Protein AF-A0A1B0C939-F1 (afdb_monomer_lite)

pLDDT: mean 83.07, std 13.26, range [51.25, 97.94]

Foldseek 3Di:
DDPVVVVVVLLVVLLVVLVVVLVVVLVVLVVVLVPDDLVVCVVVQPDDDPPPDRPPSVVVSVVCSVVVSVVVSVVSVCCCVVVCVSVVSSVVVVVVVPPPPPPDDDDDPPVDDPVVVCVVVVVVVVVVVVVVVVVVVVVVVVVCVVVVVVVVVVVVVVVVVVVVVVVVVVVVVVVVVVVVVVVVVVVVVVVVVVVVVVVVD

Sequence (201 aa):
MDQNGEMKMKELIYTNYAAEVKKELMQDLDDIFHEMSAELFLPLTDIPVQGGNLIDTEDLFKKFKDIARRRTLENYSKMWDSNGLPECLAALQCLREEASDKSREQWRPTGKTAREQIRPLIMKTMQKKCEYLDKQIEFQENLLSTQAPKLIEIQEATSQIQENRKFLMDMTKVHQDAFKEAEALCEIAEKANEMINTMRE

Organism: Lutzomyia longipalpis (NCBI:txid7200)

Structure (mmCIF, N/CA/C/O backbone):
data_AF-A0A1B0C939-F1
#
_entry.id   AF-A0A1B0C939-F1
#
loop_
_atom_site.group_PDB
_atom_site.id
_atom_site.type_symbol
_atom_site.label_atom_id
_atom_site.label_alt_id
_atom_site.label_comp_id
_atom_site.label_asym_id
_atom_site.label_entity_id
_atom_site.label_seq_id
_atom_site.pdbx_PDB_ins_code
_atom_site.Cartn_x
_atom_site.Cartn_y
_atom_site.Cartn_z
_atom_site.occupancy
_atom_site.B_iso_or_equiv
_atom_site.auth_seq_id
_atom_site.auth_comp_id
_atom_site.auth_asym_id
_atom_site.auth_atom_id
_atom_site.pdbx_PDB_model_num
ATOM 1 N N . MET A 1 1 ? 2.338 -23.665 5.047 1.00 51.25 1 MET A N 1
ATOM 2 C CA . MET A 1 1 ? 0.985 -23.263 5.473 1.00 51.25 1 MET A CA 1
ATOM 3 C C . MET A 1 1 ? 0.577 -22.109 4.588 1.00 51.25 1 MET A C 1
ATOM 5 O O . MET A 1 1 ? 1.413 -21.266 4.297 1.00 51.25 1 MET A O 1
ATOM 9 N N . ASP A 1 2 ? -0.632 -22.165 4.046 1.00 54.16 2 ASP A N 1
ATOM 10 C CA . ASP A 1 2 ? -1.114 -21.196 3.064 1.00 54.16 2 ASP A CA 1
ATOM 11 C C . ASP A 1 2 ? -1.285 -19.826 3.742 1.00 54.16 2 ASP A C 1
ATOM 13 O O . ASP A 1 2 ? -1.873 -19.762 4.824 1.00 54.16 2 ASP A O 1
ATOM 17 N N . GLN A 1 3 ? -0.786 -18.737 3.145 1.00 54.38 3 GLN A N 1
ATOM 18 C CA . GLN A 1 3 ? -0.859 -17.384 3.736 1.00 54.38 3 GLN A CA 1
ATOM 19 C C . GLN A 1 3 ? -2.312 -16.962 4.038 1.00 54.38 3 GLN A C 1
ATOM 21 O O . GLN A 1 3 ? -2.577 -16.229 4.988 1.00 54.38 3 GLN A O 1
ATOM 26 N N . ASN A 1 4 ? -3.271 -17.514 3.287 1.00 55.88 4 ASN A N 1
ATOM 27 C CA . ASN A 1 4 ? -4.707 -17.357 3.526 1.00 55.88 4 ASN A CA 1
ATOM 28 C C . ASN A 1 4 ? -5.222 -18.079 4.785 1.00 55.88 4 ASN A C 1
ATOM 30 O O . ASN A 1 4 ? -6.211 -17.647 5.375 1.00 55.88 4 ASN A O 1
ATOM 34 N N . GLY A 1 5 ? -4.592 -19.182 5.195 1.00 57.16 5 GLY A N 1
ATOM 35 C CA . GLY A 1 5 ? -4.962 -19.921 6.405 1.00 57.16 5 GLY A CA 1
ATOM 36 C C . GLY A 1 5 ? -4.515 -19.209 7.681 1.00 57.16 5 GLY A C 1
ATOM 37 O O . GLY A 1 5 ? -5.271 -19.143 8.648 1.00 57.16 5 GLY A O 1
ATOM 38 N N . GLU A 1 6 ? -3.321 -18.614 7.661 1.00 60.34 6 GLU A N 1
ATOM 39 C CA . GLU A 1 6 ? -2.801 -17.821 8.784 1.00 60.34 6 GLU A CA 1
ATOM 40 C C . GLU A 1 6 ? -3.588 -16.520 8.987 1.00 60.34 6 GLU A C 1
ATOM 42 O O . GLU A 1 6 ? -3.846 -16.130 10.125 1.00 60.34 6 GLU A O 1
ATOM 47 N N . MET A 1 7 ? -4.028 -15.878 7.899 1.00 59.25 7 MET A N 1
ATOM 48 C CA . MET A 1 7 ? -4.825 -14.649 7.958 1.00 59.25 7 MET A CA 1
ATOM 49 C C . MET A 1 7 ? -6.195 -14.884 8.614 1.00 59.25 7 MET A C 1
ATOM 51 O O . MET A 1 7 ? -6.562 -14.165 9.540 1.00 59.25 7 MET A O 1
ATOM 55 N N . LYS A 1 8 ? -6.898 -15.960 8.233 1.00 61.94 8 LYS A N 1
ATOM 56 C CA . LYS A 1 8 ? -8.198 -16.327 8.828 1.00 61.94 8 LYS A CA 1
ATOM 57 C C . LYS A 1 8 ? -8.103 -16.724 10.302 1.00 61.94 8 LYS A C 1
ATOM 59 O O . LYS A 1 8 ? -9.014 -16.448 11.077 1.00 61.94 8 LYS A O 1
ATOM 64 N N . MET A 1 9 ? -7.014 -17.384 10.703 1.00 61.41 9 MET A N 1
ATOM 65 C CA . MET A 1 9 ? -6.802 -17.770 12.102 1.00 61.41 9 MET A CA 1
ATOM 66 C C . MET A 1 9 ? -6.536 -16.543 12.985 1.00 61.41 9 MET A C 1
ATOM 68 O O . MET A 1 9 ? -7.061 -16.462 14.093 1.00 61.41 9 MET A O 1
ATOM 72 N N . LYS A 1 10 ? -5.776 -15.567 12.478 1.00 60.84 10 LYS A N 1
ATOM 73 C CA . LYS A 1 10 ? -5.527 -14.291 13.157 1.00 60.84 10 LYS A CA 1
ATOM 74 C C . LYS A 1 10 ? -6.802 -13.463 13.308 1.00 60.84 10 LYS A C 1
ATOM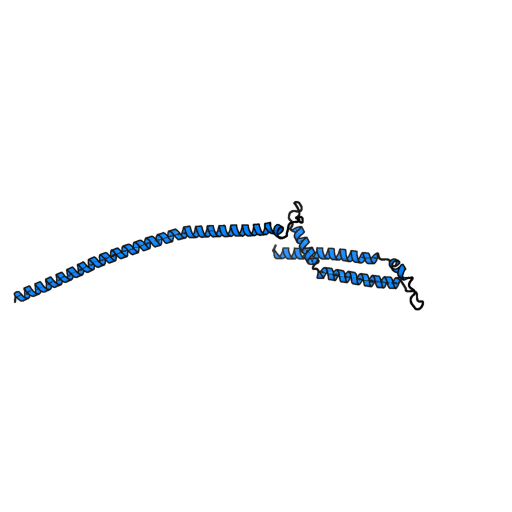 76 O O . LYS A 1 10 ? -7.100 -13.036 14.417 1.00 60.84 10 LYS A O 1
ATOM 81 N N . GLU A 1 11 ? -7.600 -13.323 12.248 1.00 61.78 11 GLU A N 1
ATOM 82 C CA . GLU A 1 11 ? -8.912 -12.658 12.324 1.00 61.78 11 GLU A CA 1
ATOM 83 C C . GLU A 1 11 ? -9.796 -13.260 13.426 1.00 61.78 11 GLU A C 1
ATOM 85 O O . GLU A 1 11 ? -10.333 -12.519 14.246 1.00 61.78 11 GLU A O 1
ATOM 90 N N . LEU A 1 12 ? -9.862 -14.594 13.518 1.00 65.25 12 LEU A N 1
ATOM 91 C CA . LEU A 1 12 ? -10.662 -15.287 14.531 1.00 65.25 12 LEU A CA 1
ATOM 92 C C . LEU A 1 12 ? -10.177 -15.016 15.969 1.00 65.25 12 LEU A C 1
ATOM 94 O O . LEU A 1 12 ? -10.983 -14.783 16.872 1.00 65.25 12 LEU A O 1
ATOM 98 N N . ILE A 1 13 ? -8.860 -15.016 16.194 1.00 67.62 13 ILE A N 1
ATOM 99 C CA . ILE A 1 13 ? -8.260 -14.749 17.513 1.00 67.62 13 ILE A CA 1
ATOM 100 C C . ILE A 1 13 ? -8.538 -13.306 17.954 1.00 67.62 13 ILE A C 1
ATOM 102 O O . ILE A 1 13 ? -8.876 -13.059 19.112 1.00 67.62 13 ILE A O 1
ATOM 106 N N . TYR A 1 14 ? -8.456 -12.349 17.034 1.00 66.75 14 TYR A N 1
ATOM 107 C CA . TYR A 1 14 ? -8.653 -10.938 17.357 1.00 66.75 14 TYR A CA 1
ATOM 108 C C . TYR A 1 14 ? -10.120 -10.564 17.557 1.00 66.75 14 TYR A C 1
ATOM 110 O O . TYR A 1 14 ? -10.426 -9.731 18.414 1.00 66.75 14 TYR A O 1
ATOM 118 N N . THR A 1 15 ? -11.038 -11.241 16.864 1.00 70.44 15 THR A N 1
ATOM 119 C CA . THR A 1 15 ? -12.470 -11.127 17.162 1.00 70.44 15 THR A CA 1
ATOM 120 C C . THR A 1 15 ? -12.827 -11.677 18.545 1.00 70.44 15 THR A C 1
ATOM 122 O O . THR A 1 15 ? -13.715 -11.132 19.198 1.00 70.44 15 THR A O 1
ATOM 125 N N . ASN A 1 16 ? -12.103 -12.691 19.039 1.00 81.12 16 ASN A N 1
ATOM 126 C CA . ASN A 1 16 ? -12.327 -13.237 20.382 1.00 81.12 16 ASN A CA 1
ATOM 127 C C . ASN A 1 16 ? -11.897 -12.259 21.481 1.00 81.12 16 ASN A C 1
ATOM 129 O O . ASN A 1 16 ? -12.641 -12.068 22.436 1.00 81.12 16 ASN A O 1
ATOM 133 N N . TYR A 1 17 ? -10.763 -11.571 21.315 1.00 83.75 17 TYR A N 1
ATOM 134 C CA . TYR A 1 17 ? -10.324 -10.546 22.270 1.00 83.75 17 TYR A CA 1
ATOM 135 C C . TYR A 1 17 ? -11.346 -9.406 22.406 1.00 83.75 17 TYR A C 1
ATOM 137 O O . TYR A 1 17 ? -11.706 -9.008 23.511 1.00 83.75 17 TYR A O 1
ATOM 145 N N . ALA A 1 18 ? -11.872 -8.901 21.286 1.00 85.56 18 ALA A N 1
ATOM 146 C CA . ALA A 1 18 ? -12.909 -7.872 21.325 1.00 85.56 18 ALA A CA 1
ATOM 147 C C . ALA A 1 18 ? -14.192 -8.364 22.024 1.00 85.56 18 ALA A C 1
ATOM 149 O O . ALA A 1 18 ? -14.834 -7.598 22.742 1.00 85.56 18 ALA A O 1
ATOM 150 N N . ALA A 1 19 ? -14.555 -9.637 21.840 1.00 87.12 19 ALA A N 1
ATOM 151 C CA . ALA A 1 19 ? -15.700 -10.242 22.514 1.00 87.12 19 ALA A CA 1
ATOM 152 C C . ALA A 1 19 ? -15.480 -10.394 24.030 1.00 87.12 19 ALA A C 1
ATOM 154 O O . ALA A 1 19 ? -16.408 -10.149 24.800 1.00 87.12 19 ALA A O 1
ATOM 155 N N . GLU A 1 20 ? -14.266 -10.746 24.462 1.00 90.06 20 GLU A N 1
ATOM 156 C CA . GLU A 1 20 ? -13.887 -10.812 25.879 1.00 90.06 20 GLU A CA 1
ATOM 157 C C . GLU A 1 20 ? -13.991 -9.436 26.546 1.00 90.06 20 GLU A C 1
ATOM 159 O O . GLU A 1 20 ? -14.690 -9.302 27.547 1.00 90.06 20 GLU A O 1
ATOM 164 N N . VAL A 1 21 ? -13.416 -8.395 25.935 1.00 90.25 21 VAL A N 1
ATOM 165 C CA . VAL A 1 21 ? -13.498 -7.019 26.459 1.00 90.25 21 VAL A CA 1
ATOM 166 C C . VAL A 1 21 ? -14.947 -6.525 26.511 1.00 90.25 21 VAL A C 1
ATOM 168 O O . VAL A 1 21 ? -15.360 -5.923 27.501 1.00 90.25 21 VAL A O 1
ATOM 171 N N . LYS A 1 22 ? -15.753 -6.801 25.472 1.00 91.75 22 LYS A N 1
ATOM 172 C CA . LYS A 1 22 ? -17.187 -6.459 25.469 1.00 91.75 22 LYS A CA 1
ATOM 173 C C . LYS A 1 22 ? -17.903 -7.130 26.638 1.00 91.75 22 LYS A C 1
ATOM 175 O O . LYS A 1 22 ? -18.724 -6.498 27.294 1.00 91.75 22 LYS A O 1
ATOM 180 N N . LYS A 1 23 ? -17.604 -8.407 26.888 1.00 92.88 23 LYS A N 1
ATOM 181 C CA . LYS A 1 23 ? -18.215 -9.182 27.967 1.00 92.88 23 LYS A CA 1
ATOM 182 C C . LYS A 1 23 ? -17.845 -8.625 29.340 1.00 92.88 23 LYS A C 1
ATOM 184 O O . LYS A 1 23 ? -18.751 -8.440 30.143 1.00 92.88 23 LYS A O 1
ATOM 189 N N . GLU A 1 24 ? -16.566 -8.343 29.587 1.00 93.50 24 GLU A N 1
ATOM 190 C CA . GLU A 1 24 ? -16.104 -7.752 30.852 1.00 93.50 24 GLU A CA 1
ATOM 191 C C . GLU A 1 24 ? -16.783 -6.403 31.110 1.00 93.50 24 GLU A C 1
ATOM 193 O O . GLU A 1 24 ? -17.423 -6.230 32.138 1.00 93.50 24 GLU A O 1
ATOM 198 N N . LEU A 1 25 ? -16.784 -5.495 30.130 1.00 91.06 25 LEU A N 1
ATOM 199 C CA . LEU A 1 25 ? -17.410 -4.177 30.292 1.00 91.06 25 LEU A CA 1
ATOM 200 C C . LEU A 1 25 ? -18.934 -4.248 30.445 1.00 91.06 25 LEU A C 1
ATOM 202 O O . LEU A 1 25 ? -19.525 -3.449 31.170 1.00 91.06 25 LEU A O 1
ATOM 206 N N . MET A 1 26 ? -19.595 -5.190 29.766 1.00 91.81 26 MET A N 1
ATOM 207 C CA . MET A 1 26 ? -21.025 -5.429 29.974 1.00 91.81 26 MET A CA 1
ATOM 208 C C . MET A 1 26 ? -21.311 -5.980 31.368 1.00 91.81 26 MET A C 1
ATOM 210 O O . MET A 1 26 ? -22.355 -5.651 31.923 1.00 91.81 26 MET A O 1
ATOM 214 N N . GLN A 1 27 ? -20.413 -6.797 31.915 1.00 93.44 27 GLN A N 1
ATOM 215 C CA . GLN A 1 27 ? -20.533 -7.330 33.264 1.00 93.44 27 GLN A CA 1
ATOM 216 C C . GLN A 1 27 ? -20.295 -6.239 34.314 1.00 93.44 27 GLN A C 1
ATOM 218 O O . GLN A 1 27 ? -21.136 -6.081 35.188 1.00 93.44 27 GLN A O 1
ATOM 223 N N . ASP A 1 28 ? -19.274 -5.396 34.147 1.00 91.50 28 ASP A N 1
ATOM 224 C CA . ASP A 1 28 ? -19.039 -4.235 35.016 1.00 91.50 28 ASP A CA 1
ATOM 225 C C . ASP A 1 28 ? -20.245 -3.279 35.023 1.00 91.50 28 ASP A C 1
ATOM 227 O O . ASP A 1 28 ? -20.677 -2.794 36.070 1.00 91.50 28 ASP A O 1
ATOM 231 N N . LEU A 1 29 ? -20.837 -3.024 33.849 1.00 90.12 29 LEU A N 1
ATOM 232 C CA . LEU A 1 29 ? -22.068 -2.238 33.745 1.00 90.12 29 LEU A CA 1
ATOM 233 C C . LEU A 1 29 ? -23.236 -2.911 34.466 1.00 90.12 29 LEU A C 1
ATOM 235 O O . LEU A 1 29 ? -24.067 -2.215 35.045 1.00 90.12 29 LEU A O 1
ATOM 239 N N . ASP A 1 30 ? -23.318 -4.239 34.417 1.00 91.31 30 ASP A N 1
ATOM 240 C CA . ASP A 1 30 ? -24.354 -5.008 35.098 1.00 91.31 30 ASP A CA 1
ATOM 241 C C . ASP A 1 30 ? -24.206 -4.949 36.620 1.00 91.31 30 ASP A C 1
ATOM 243 O O . ASP A 1 30 ? -25.198 -4.787 37.340 1.00 91.31 30 ASP A O 1
ATOM 247 N N . ASP A 1 31 ? -22.969 -5.034 37.100 1.00 91.44 31 ASP A N 1
ATOM 248 C CA . ASP A 1 31 ? -22.611 -5.035 38.513 1.00 91.44 31 ASP A CA 1
ATOM 249 C C . ASP A 1 31 ? -22.936 -3.684 39.171 1.00 91.44 31 ASP A C 1
ATOM 251 O O . ASP A 1 31 ? -23.514 -3.662 40.259 1.00 91.44 31 ASP A O 1
ATOM 255 N N . ILE A 1 32 ? -22.742 -2.560 38.463 1.00 88.75 32 ILE A N 1
ATOM 256 C CA . ILE A 1 32 ? -23.180 -1.225 38.923 1.00 88.75 32 ILE A CA 1
ATOM 257 C C . ILE A 1 32 ? -24.672 -1.224 39.273 1.00 88.75 32 ILE A C 1
ATOM 259 O O . ILE A 1 32 ? -25.082 -0.681 40.301 1.00 88.75 32 ILE A O 1
ATOM 263 N N . PHE A 1 33 ? -25.511 -1.837 38.431 1.00 87.31 33 PHE A N 1
ATOM 264 C CA . PHE A 1 33 ? -26.937 -1.916 38.731 1.00 87.31 33 PHE A CA 1
ATOM 265 C C . PHE A 1 33 ? -27.205 -2.876 39.886 1.00 87.31 33 PHE A C 1
ATOM 267 O O . PHE A 1 33 ? -28.105 -2.591 40.672 1.00 87.31 33 PHE A O 1
ATOM 274 N N . HIS A 1 34 ? -26.455 -3.971 40.037 1.00 85.31 34 HIS A N 1
ATOM 275 C CA . HIS A 1 34 ? -26.607 -4.888 41.172 1.00 85.31 34 HIS A CA 1
ATOM 276 C C . HIS A 1 34 ? -26.323 -4.206 42.514 1.00 85.31 34 HIS A C 1
ATOM 278 O O . HIS A 1 34 ? -27.117 -4.392 43.437 1.00 85.31 34 HIS A O 1
ATOM 284 N N . GLU A 1 35 ? -25.295 -3.360 42.582 1.00 84.56 35 GLU A N 1
ATOM 285 C CA . GLU A 1 35 ? -24.898 -2.604 43.778 1.00 84.56 35 GLU A CA 1
ATOM 286 C C . GLU A 1 35 ? -25.856 -1.455 44.139 1.00 84.56 35 GLU A C 1
ATOM 288 O O . GLU A 1 35 ? -25.869 -0.995 45.282 1.00 84.56 35 GLU A O 1
ATOM 293 N N . MET A 1 36 ? -26.704 -1.002 43.207 1.00 82.12 36 MET A N 1
ATOM 294 C CA . MET A 1 36 ? -27.707 0.020 43.514 1.00 82.12 36 MET A CA 1
ATOM 295 C C . MET A 1 36 ? -28.739 -0.491 44.528 1.00 82.12 36 MET A C 1
ATOM 297 O O . MET A 1 36 ? -29.462 -1.462 44.256 1.00 82.12 36 MET A O 1
ATOM 301 N N . SER A 1 37 ? -28.870 0.234 45.642 1.00 81.00 37 SER A N 1
ATOM 302 C CA . SER A 1 37 ? -29.870 0.003 46.686 1.00 81.00 37 SER A CA 1
ATOM 303 C C . SER A 1 37 ? -31.096 0.910 46.530 1.00 81.00 37 SER A C 1
ATOM 305 O O . SER A 1 37 ? -31.025 2.008 45.966 1.00 81.00 37 SER A O 1
ATOM 307 N N . ALA A 1 38 ? -32.227 0.459 47.079 1.00 75.06 38 ALA A N 1
ATOM 308 C CA . ALA A 1 38 ? -33.472 1.225 47.123 1.00 75.06 38 ALA A CA 1
ATOM 309 C C . ALA A 1 38 ? -33.365 2.497 47.986 1.00 75.06 38 ALA A C 1
ATOM 311 O O . ALA A 1 38 ? -34.216 3.381 47.898 1.00 75.06 38 ALA A O 1
ATOM 312 N N 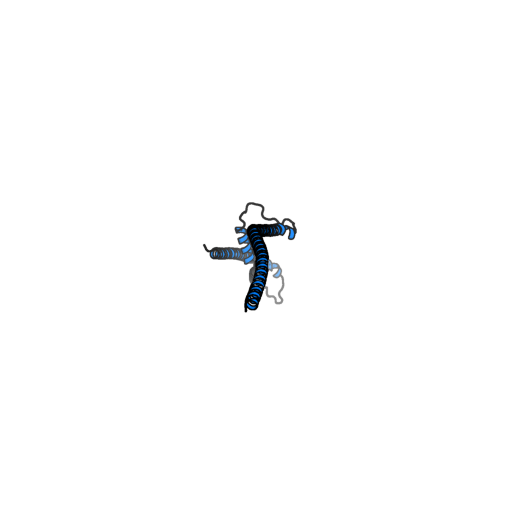. GLU A 1 39 ? -32.289 2.640 48.768 1.00 76.00 39 GLU A N 1
ATOM 313 C CA . GLU A 1 39 ? -32.024 3.823 49.594 1.00 76.00 39 GLU A CA 1
ATOM 314 C C . GLU A 1 39 ? -31.878 5.099 48.748 1.00 76.00 39 GLU A C 1
ATOM 316 O O . GLU A 1 39 ? -32.205 6.193 49.203 1.00 76.00 39 GLU A O 1
ATOM 321 N N . LEU A 1 40 ? -31.485 4.961 47.475 1.00 71.75 40 LEU A N 1
ATOM 322 C CA . LEU A 1 40 ? -31.436 6.058 46.502 1.00 71.75 40 LEU A CA 1
ATOM 323 C C . LEU A 1 40 ? -32.813 6.695 46.234 1.00 71.75 40 LEU A C 1
ATOM 325 O O . LEU A 1 40 ? -32.880 7.820 45.741 1.00 71.75 40 LEU A O 1
ATOM 329 N N . PHE A 1 41 ? -33.904 5.992 46.551 1.00 71.44 41 PHE A N 1
ATOM 330 C CA . PHE A 1 41 ? -35.283 6.443 46.355 1.00 71.44 41 PHE A CA 1
ATOM 331 C C . PHE A 1 41 ? -35.934 6.944 47.653 1.00 71.44 41 PHE A C 1
ATOM 333 O O . PHE A 1 41 ? -37.066 7.421 47.598 1.00 71.44 41 PHE A O 1
ATOM 340 N N . LEU A 1 42 ? -35.226 6.933 48.794 1.00 70.38 42 LEU A N 1
ATOM 341 C CA . LEU A 1 42 ? -35.714 7.518 50.054 1.00 70.38 42 LEU A CA 1
ATOM 342 C C . LEU A 1 42 ? -36.164 8.984 49.906 1.00 70.38 42 LEU A C 1
ATOM 344 O O . LEU A 1 42 ? -37.217 9.328 50.422 1.00 70.38 42 LEU A O 1
ATOM 348 N N . PRO A 1 43 ? -35.493 9.860 49.134 1.00 72.06 43 PRO A N 1
ATOM 349 C CA . PRO A 1 43 ? -35.995 11.224 48.929 1.00 72.06 43 PRO A CA 1
ATOM 350 C C . PRO A 1 43 ? -37.348 11.300 48.196 1.00 72.06 43 PRO A C 1
ATOM 352 O O . PRO A 1 43 ? -37.989 12.348 48.186 1.00 72.06 43 PRO A O 1
ATOM 355 N N . LEU A 1 44 ? -37.777 10.213 47.546 1.00 64.44 44 LEU A N 1
ATOM 356 C CA . LEU A 1 44 ? -39.036 10.121 46.805 1.00 64.44 44 LEU A CA 1
ATOM 357 C C . LEU A 1 44 ? -40.173 9.516 47.648 1.00 64.44 44 LEU A C 1
ATOM 359 O O . LEU A 1 44 ? -41.328 9.617 47.234 1.00 64.44 44 LEU A O 1
ATOM 363 N N . THR A 1 45 ? -39.884 8.934 48.824 1.00 63.91 45 THR A N 1
ATOM 364 C CA . THR A 1 45 ? -40.913 8.429 49.759 1.00 63.91 45 THR A CA 1
ATOM 365 C C . THR A 1 45 ? -41.697 9.559 50.427 1.00 63.91 45 THR A C 1
ATOM 367 O O . THR A 1 45 ? -42.831 9.345 50.846 1.00 63.91 45 THR A O 1
ATOM 370 N N . ASP A 1 46 ? -41.121 10.763 50.495 1.00 59.81 46 ASP A N 1
ATOM 371 C CA . ASP A 1 46 ? -41.726 11.942 51.131 1.00 59.81 46 ASP A CA 1
ATOM 372 C C . ASP A 1 46 ? -42.718 12.691 50.220 1.00 59.81 46 ASP A C 1
ATOM 374 O O . ASP A 1 46 ? -43.290 13.708 50.618 1.00 59.81 46 ASP A O 1
ATOM 378 N N . ILE A 1 47 ? -42.944 12.214 48.989 1.00 61.88 47 ILE A N 1
ATOM 379 C CA . ILE A 1 47 ? -43.850 12.852 48.027 1.00 61.88 47 ILE A CA 1
ATOM 380 C C . ILE A 1 47 ? -45.266 12.273 48.201 1.00 61.88 47 ILE A C 1
ATOM 382 O O . ILE A 1 47 ? -45.502 11.116 47.846 1.00 61.88 47 ILE A O 1
ATOM 386 N N . PRO A 1 48 ? -46.247 13.049 48.703 1.00 57.34 48 PRO A N 1
ATOM 387 C CA . PRO A 1 48 ? -47.608 12.560 48.872 1.00 57.34 48 PRO A CA 1
ATOM 388 C C . PRO A 1 48 ? -48.270 12.340 47.508 1.00 57.34 48 PRO A C 1
ATOM 390 O O . PRO A 1 48 ? -48.490 13.278 46.740 1.00 57.34 48 PRO A O 1
ATOM 393 N N . VAL A 1 49 ? -48.639 11.094 47.213 1.00 61.50 49 VAL A N 1
ATOM 394 C CA . VAL A 1 49 ? -49.475 10.777 46.050 1.00 61.50 49 VAL A CA 1
ATOM 395 C C . VAL A 1 49 ? -50.911 11.185 46.348 1.00 61.50 49 VAL A C 1
ATOM 397 O O . VAL A 1 49 ? -51.464 10.841 47.396 1.00 61.50 49 VAL A O 1
ATOM 400 N N . GLN A 1 50 ? -51.539 11.914 45.421 1.00 54.44 50 GLN A N 1
ATOM 401 C CA . GLN A 1 50 ? -52.968 12.220 45.495 1.00 54.44 50 GLN A CA 1
ATOM 402 C C . GLN A 1 50 ? -53.765 10.912 45.636 1.00 54.44 50 GLN A C 1
ATOM 404 O O . GLN A 1 50 ? -53.803 10.109 44.708 1.00 54.44 50 GLN A O 1
ATOM 409 N N . GLY A 1 51 ? -54.386 10.693 46.800 1.00 60.28 51 GLY A N 1
ATOM 410 C CA . GLY A 1 51 ? -55.249 9.532 47.049 1.00 60.28 51 GLY A CA 1
ATOM 411 C C . GLY A 1 51 ? -54.883 8.644 48.244 1.00 60.28 51 GLY A C 1
ATOM 412 O O . GLY A 1 51 ? -55.614 7.696 48.501 1.00 60.28 51 GLY A O 1
ATOM 413 N N . GLY A 1 52 ? -53.815 8.933 48.997 1.00 55.34 52 GLY A N 1
ATOM 414 C CA . GLY A 1 52 ? -53.557 8.279 50.295 1.00 55.34 52 GLY A CA 1
ATOM 415 C C . GLY A 1 52 ? -52.977 6.859 50.235 1.00 55.34 52 GLY A C 1
ATOM 416 O O . GLY A 1 52 ? -52.808 6.233 51.278 1.00 55.34 52 GLY A O 1
ATOM 417 N N . ASN A 1 53 ? -52.626 6.362 49.048 1.00 58.72 53 ASN A N 1
ATOM 418 C CA . ASN A 1 53 ? -51.864 5.124 48.904 1.00 58.72 53 ASN A CA 1
ATOM 419 C C . ASN A 1 53 ? -50.364 5.434 49.013 1.00 58.72 53 ASN A C 1
ATOM 421 O O . ASN A 1 53 ? -49.854 6.254 48.246 1.00 58.72 53 ASN A O 1
ATOM 425 N N . LEU A 1 54 ? -49.658 4.778 49.943 1.00 60.88 54 LEU A N 1
ATOM 426 C CA . LEU A 1 54 ? -48.193 4.771 49.939 1.00 60.88 54 LEU A CA 1
ATOM 427 C C . LEU A 1 54 ? -47.703 4.134 48.631 1.00 60.88 54 LEU A C 1
ATOM 429 O O . LEU A 1 54 ? -48.184 3.070 48.239 1.00 60.88 54 LEU A O 1
ATOM 433 N N . ILE A 1 55 ? -46.747 4.779 47.962 1.00 65.62 55 ILE A N 1
ATOM 434 C CA . ILE A 1 55 ? -46.007 4.150 46.865 1.00 65.62 55 ILE A CA 1
ATOM 435 C C . ILE A 1 55 ? -45.191 3.012 47.470 1.00 65.62 55 ILE A C 1
ATOM 437 O O . ILE A 1 55 ? -44.420 3.238 48.401 1.00 65.62 55 ILE A O 1
ATOM 441 N N . ASP A 1 56 ? -45.326 1.811 46.914 1.00 73.00 56 ASP A N 1
ATOM 442 C CA . ASP A 1 56 ? -44.362 0.740 47.147 1.00 73.00 56 ASP A CA 1
ATOM 443 C C . ASP A 1 56 ? -43.044 1.124 46.459 1.00 73.00 56 ASP A C 1
ATOM 445 O O . ASP A 1 56 ? -42.853 0.942 45.251 1.00 73.00 56 ASP A O 1
ATOM 449 N N . THR A 1 57 ? -42.164 1.769 47.220 1.00 73.00 57 THR A N 1
ATOM 450 C CA . THR A 1 57 ? -40.886 2.275 46.722 1.00 73.00 57 THR A CA 1
ATOM 451 C C . THR A 1 57 ? -39.934 1.166 46.325 1.00 73.00 57 THR A C 1
ATOM 453 O O . THR A 1 57 ? -39.087 1.400 45.469 1.00 73.00 57 THR A O 1
ATOM 456 N N . GLU A 1 58 ? -40.106 -0.039 46.867 1.00 76.81 58 GLU A N 1
ATOM 457 C CA . GLU A 1 58 ? -39.309 -1.202 46.495 1.00 76.81 58 GLU A CA 1
ATOM 458 C C . GLU A 1 58 ? -39.711 -1.710 45.103 1.00 76.81 58 GLU A C 1
ATOM 460 O O . GLU A 1 58 ? -38.856 -1.929 44.243 1.00 76.81 58 GLU A O 1
ATOM 465 N N . ASP A 1 59 ? -41.016 -1.811 44.822 1.00 80.44 59 ASP A N 1
ATOM 466 C CA . ASP A 1 59 ? -41.512 -2.181 43.488 1.00 80.44 59 ASP A CA 1
ATOM 467 C C . ASP A 1 59 ? -41.186 -1.107 42.433 1.00 80.44 59 ASP A C 1
ATOM 469 O O . ASP A 1 59 ? -40.763 -1.425 41.314 1.00 80.44 59 ASP A O 1
ATOM 473 N N . LEU A 1 60 ? -41.312 0.179 42.786 1.00 80.56 60 LEU A N 1
ATOM 474 C CA . LEU A 1 60 ? -40.924 1.282 41.901 1.00 80.56 60 LEU A CA 1
ATOM 475 C C . LEU A 1 60 ? -39.417 1.271 41.616 1.00 80.56 60 LEU A C 1
ATOM 477 O O . LEU A 1 60 ? -39.013 1.414 40.458 1.00 80.56 60 LEU A O 1
ATOM 481 N N . PHE A 1 61 ? -38.596 1.073 42.649 1.00 84.25 61 PHE A N 1
ATOM 482 C CA . PHE A 1 61 ? -37.148 0.980 42.516 1.00 84.25 61 PHE A CA 1
ATOM 483 C C . PHE A 1 61 ? -36.748 -0.192 41.627 1.00 84.25 61 PHE A C 1
ATOM 485 O O . PHE A 1 61 ? -35.964 -0.020 40.694 1.00 84.25 61 PHE A O 1
ATOM 492 N N . LYS A 1 62 ? -37.341 -1.366 41.849 1.00 85.12 62 LYS A N 1
ATOM 493 C CA . LYS A 1 62 ? -37.094 -2.559 41.040 1.00 85.12 62 LYS A CA 1
ATOM 494 C C . LYS A 1 62 ? -37.434 -2.326 39.569 1.00 85.12 62 LYS A C 1
ATOM 496 O O . LYS A 1 62 ? -36.611 -2.601 38.699 1.00 85.12 62 LYS A O 1
ATOM 501 N N . LYS A 1 63 ? -38.600 -1.739 39.275 1.00 86.38 63 LYS A N 1
ATOM 502 C CA . LYS A 1 63 ? -39.001 -1.386 37.901 1.00 86.38 63 LYS A CA 1
ATOM 503 C C . LYS A 1 63 ? -38.053 -0.376 37.264 1.00 86.38 63 LYS A C 1
ATOM 505 O O . LYS A 1 63 ? -37.686 -0.536 36.100 1.00 86.38 63 LYS A O 1
ATOM 510 N N . PHE A 1 64 ? -37.653 0.655 38.008 1.00 87.31 64 PHE A N 1
ATOM 511 C CA . PHE A 1 64 ? -36.680 1.634 37.534 1.00 87.31 64 PHE A CA 1
ATOM 512 C C . PHE A 1 64 ? -35.338 0.972 37.219 1.00 87.31 64 PHE A C 1
ATOM 514 O O . PHE A 1 64 ? -34.836 1.128 36.107 1.00 87.31 64 PHE A O 1
ATOM 521 N N . LYS A 1 65 ? -34.798 0.194 38.163 1.00 88.81 65 LYS A N 1
ATOM 522 C CA . LYS A 1 65 ? -33.535 -0.539 38.042 1.00 88.81 65 LYS A CA 1
ATOM 523 C C . LYS A 1 65 ? -33.554 -1.463 36.828 1.00 88.81 65 LYS A C 1
ATOM 525 O O . LYS A 1 65 ? -32.650 -1.382 36.003 1.00 88.81 65 LYS A O 1
ATOM 530 N N . ASP A 1 66 ? -34.618 -2.241 36.635 1.00 90.19 66 ASP A N 1
ATOM 531 C CA . ASP A 1 66 ? -34.759 -3.142 35.486 1.00 90.19 66 ASP A CA 1
ATOM 532 C C . ASP A 1 66 ? -34.805 -2.396 34.142 1.00 90.19 66 ASP A C 1
ATOM 534 O O . ASP A 1 66 ? -34.189 -2.827 33.162 1.00 90.19 66 ASP A O 1
ATOM 538 N N . ILE A 1 67 ? -35.533 -1.275 34.069 1.00 91.56 67 ILE A N 1
ATOM 539 C CA . ILE A 1 67 ? -35.634 -0.465 32.846 1.00 91.56 67 ILE A CA 1
ATOM 540 C C . ILE A 1 67 ? -34.306 0.239 32.549 1.00 91.56 67 ILE A C 1
ATOM 542 O O . ILE A 1 67 ? -33.856 0.231 31.400 1.00 91.56 67 ILE A O 1
ATOM 546 N N . ALA A 1 68 ? -33.688 0.846 33.563 1.00 89.56 68 ALA A N 1
ATOM 547 C CA . ALA A 1 68 ? -32.428 1.569 33.444 1.00 89.56 68 ALA A CA 1
ATOM 548 C C . ALA A 1 68 ? -31.287 0.629 33.044 1.00 89.56 68 ALA A C 1
ATOM 550 O O . ALA A 1 68 ? -30.575 0.919 32.081 1.00 89.56 68 ALA A O 1
ATOM 551 N N . ARG A 1 69 ? -31.184 -0.530 33.704 1.00 93.06 69 ARG A N 1
ATOM 552 C CA . ARG A 1 69 ? -30.231 -1.596 33.380 1.00 93.06 69 ARG A CA 1
ATOM 553 C C . ARG A 1 69 ? -30.375 -2.038 31.930 1.00 93.06 69 ARG A C 1
ATOM 555 O O . ARG A 1 69 ? -29.424 -1.954 31.157 1.00 93.06 69 ARG A O 1
ATOM 562 N N . ARG A 1 70 ? -31.587 -2.437 31.527 1.00 93.56 70 ARG A N 1
ATOM 563 C CA . ARG A 1 70 ? -31.851 -2.939 30.170 1.00 93.56 70 ARG A CA 1
ATOM 564 C C . ARG A 1 70 ? -31.502 -1.907 29.101 1.00 93.56 70 ARG A C 1
ATOM 566 O O . ARG A 1 70 ? -30.772 -2.223 28.168 1.00 93.56 70 ARG A O 1
ATOM 573 N N . ARG A 1 71 ? -31.972 -0.663 29.254 1.00 93.94 71 ARG A N 1
ATOM 574 C CA . ARG A 1 71 ? -31.693 0.410 28.286 1.00 93.94 71 ARG A CA 1
ATOM 575 C C . ARG A 1 71 ? -30.209 0.747 28.210 1.00 93.94 71 ARG A C 1
ATOM 577 O O . ARG A 1 71 ? -29.708 0.986 27.117 1.00 93.94 71 ARG A O 1
ATOM 584 N N . THR A 1 72 ? -29.514 0.768 29.344 1.00 93.19 72 THR A N 1
ATOM 585 C CA . THR A 1 72 ? -28.074 1.047 29.386 1.00 93.19 72 THR A CA 1
ATOM 586 C C . THR A 1 72 ? -27.287 -0.035 28.654 1.00 93.19 72 THR A C 1
ATOM 588 O O . THR A 1 72 ? -26.496 0.296 27.773 1.00 93.19 72 THR A O 1
ATOM 591 N N . LEU A 1 73 ? -27.561 -1.314 28.931 1.00 93.38 73 LEU A N 1
ATOM 592 C CA . LEU A 1 73 ? -26.901 -2.437 28.256 1.00 93.38 73 LEU A CA 1
ATOM 593 C C . LEU A 1 73 ? -27.211 -2.477 26.752 1.00 93.38 73 LEU A C 1
ATOM 595 O O . LEU A 1 73 ? -26.307 -2.669 25.939 1.00 93.38 73 LEU A O 1
ATOM 599 N N . GLU A 1 74 ? -28.466 -2.240 26.359 1.00 94.75 74 GLU A N 1
ATOM 600 C CA . GLU A 1 74 ? -28.860 -2.158 24.946 1.00 94.75 74 GLU A CA 1
ATOM 601 C C . GLU A 1 74 ? -28.151 -1.009 24.217 1.00 94.75 74 GLU A C 1
ATOM 603 O O . GLU A 1 74 ? -27.647 -1.193 23.108 1.00 94.75 74 GLU A O 1
ATOM 608 N N . ASN A 1 75 ? -28.096 0.176 24.831 1.00 93.81 75 ASN A N 1
ATOM 609 C CA . ASN A 1 75 ? -27.420 1.336 24.257 1.00 93.81 75 ASN A CA 1
ATOM 610 C C . ASN A 1 75 ? -25.913 1.113 24.157 1.00 93.81 75 ASN A C 1
ATOM 612 O O . ASN A 1 75 ? -25.318 1.466 23.141 1.00 93.81 75 ASN A O 1
ATOM 616 N N . TYR A 1 76 ? -25.309 0.502 25.177 1.00 93.38 76 TYR A N 1
ATOM 617 C CA . TYR A 1 76 ? -23.896 0.154 25.161 1.00 93.38 76 TYR A CA 1
ATOM 618 C C . TYR A 1 76 ? -23.581 -0.837 24.040 1.00 93.38 76 TYR A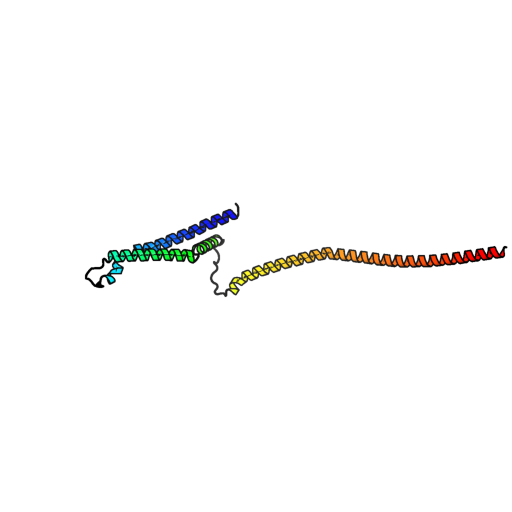 C 1
ATOM 620 O O . TYR A 1 76 ? -22.675 -0.582 23.253 1.00 93.38 76 TYR A O 1
ATOM 628 N N . SER A 1 77 ? -24.367 -1.912 23.891 1.00 91.62 77 SER A N 1
ATOM 629 C CA . SER A 1 77 ? -24.151 -2.863 22.795 1.00 91.62 77 SER A CA 1
ATOM 630 C C . SER A 1 77 ? -24.307 -2.194 21.431 1.00 91.62 77 SER A C 1
ATOM 632 O O . SER A 1 77 ? -23.473 -2.406 20.559 1.00 91.62 77 SER A O 1
ATOM 634 N N . LYS A 1 78 ? -25.332 -1.352 21.242 1.00 93.69 78 LYS A N 1
ATOM 635 C CA . LYS A 1 78 ? -25.505 -0.609 19.985 1.00 93.69 78 LYS A CA 1
ATOM 636 C C . LYS A 1 78 ? -24.322 0.308 19.701 1.00 93.69 78 LYS A C 1
ATOM 638 O O . LYS A 1 78 ? -23.850 0.321 18.575 1.00 93.69 78 LYS A O 1
ATOM 643 N N . MET A 1 79 ? -23.852 1.047 20.705 1.00 93.62 79 MET A N 1
ATOM 644 C CA . MET A 1 79 ? -22.697 1.941 20.596 1.00 93.62 79 MET A CA 1
ATOM 645 C C . MET A 1 79 ? -21.422 1.168 20.249 1.00 93.62 79 MET A C 1
ATOM 647 O O . MET A 1 79 ? -20.648 1.610 19.400 1.00 93.62 79 MET A O 1
ATOM 651 N N . TRP A 1 80 ? -21.235 0.002 20.873 1.00 92.88 80 TRP A N 1
ATOM 652 C CA . TRP A 1 80 ? -20.109 -0.887 20.616 1.00 92.88 80 TRP A CA 1
ATOM 653 C C . TRP A 1 80 ? -20.052 -1.311 19.151 1.00 92.88 80 TRP A C 1
ATOM 655 O O . TRP A 1 80 ? -19.018 -1.166 18.498 1.00 92.88 80 TRP A O 1
ATOM 665 N N . ASP A 1 81 ? -21.185 -1.779 18.633 1.00 89.38 81 ASP A N 1
ATOM 666 C CA . ASP A 1 81 ? -21.280 -2.288 17.271 1.00 89.38 81 ASP A CA 1
ATOM 667 C C . ASP A 1 81 ? -21.278 -1.131 16.244 1.00 89.38 81 ASP A C 1
ATOM 669 O O . ASP A 1 81 ? -20.637 -1.224 15.201 1.00 89.38 81 ASP A O 1
ATOM 673 N N . SER A 1 82 ? -21.925 0.007 16.538 1.00 90.81 82 SER A N 1
ATOM 674 C CA . SER A 1 82 ? -22.039 1.135 15.598 1.00 90.81 82 SER A CA 1
ATOM 675 C C . SER A 1 82 ? -20.742 1.910 15.387 1.00 90.81 82 SER A C 1
ATOM 677 O O . SER A 1 82 ? -20.554 2.507 14.331 1.00 90.81 82 SER A O 1
ATOM 679 N N . ASN A 1 83 ? -19.869 1.948 16.395 1.00 90.69 83 ASN A N 1
ATOM 680 C CA . ASN A 1 83 ? -18.595 2.665 16.317 1.00 90.69 83 ASN A CA 1
ATOM 681 C C . ASN A 1 83 ? -17.453 1.804 15.761 1.00 90.69 83 ASN A C 1
ATOM 683 O O . ASN A 1 83 ? -16.318 2.275 15.708 1.00 90.69 83 ASN A O 1
ATOM 687 N N . GLY A 1 84 ? -17.728 0.552 15.377 1.00 88.19 84 GLY A N 1
ATOM 688 C CA . GLY A 1 84 ? -16.701 -0.373 14.900 1.00 88.19 84 GLY A CA 1
ATOM 689 C C . GLY A 1 84 ? -15.614 -0.644 15.946 1.00 88.19 84 GLY A C 1
ATOM 690 O O . GLY A 1 84 ? -14.431 -0.763 15.612 1.00 88.19 84 GLY A O 1
ATOM 691 N N . LEU A 1 85 ? -15.985 -0.669 17.236 1.00 88.38 85 LEU A N 1
ATOM 692 C CA . LEU A 1 85 ? -15.047 -0.992 18.314 1.00 88.38 85 LEU A CA 1
ATOM 693 C C . LEU A 1 85 ? -14.431 -2.393 18.168 1.00 88.38 85 LEU A C 1
ATOM 695 O O . LEU A 1 85 ? -13.228 -2.500 18.427 1.00 88.38 85 LEU A O 1
ATOM 699 N N . PRO A 1 86 ? -15.163 -3.445 17.731 1.00 87.19 86 PRO A N 1
ATOM 700 C CA . PRO A 1 86 ? -14.559 -4.750 17.477 1.00 87.19 86 PRO A CA 1
ATOM 701 C C . PRO A 1 86 ? -13.386 -4.683 16.498 1.00 87.19 86 PRO A C 1
ATOM 703 O O . PRO A 1 86 ? -12.307 -5.196 16.786 1.00 87.19 86 PRO A O 1
ATOM 706 N N . GLU A 1 87 ? -13.576 -4.008 15.367 1.00 85.12 87 GLU A N 1
ATOM 707 C CA . GLU A 1 87 ? -12.590 -3.887 14.298 1.00 85.12 87 GLU A CA 1
ATOM 708 C C . GLU A 1 87 ? -11.403 -3.030 14.741 1.00 85.12 87 GLU A C 1
ATOM 710 O O . GLU A 1 87 ? -10.253 -3.384 14.480 1.00 85.12 87 GLU A O 1
ATOM 715 N N . CYS A 1 88 ? -11.660 -1.935 15.465 1.00 86.69 88 CYS A N 1
ATOM 716 C CA . CYS A 1 88 ? -10.608 -1.089 16.025 1.00 86.69 88 CYS A CA 1
ATOM 717 C C . CYS A 1 88 ? -9.737 -1.854 17.030 1.00 86.69 88 CYS A C 1
ATOM 719 O O . CYS A 1 88 ? -8.509 -1.777 16.968 1.00 86.69 88 CYS A O 1
ATOM 721 N N . LEU A 1 89 ? -10.353 -2.607 17.946 1.00 87.69 89 LEU A N 1
ATOM 722 C CA . LEU A 1 89 ? -9.633 -3.403 18.941 1.00 87.69 89 LEU A CA 1
ATOM 723 C C . LEU A 1 89 ? -8.862 -4.553 18.294 1.00 87.69 89 LEU A C 1
ATOM 725 O O . LEU A 1 89 ? -7.708 -4.784 18.654 1.00 87.69 89 LEU A O 1
ATOM 729 N N . ALA A 1 90 ? -9.459 -5.222 17.307 1.00 83.62 90 ALA A N 1
ATOM 730 C CA . ALA A 1 90 ? -8.781 -6.254 16.536 1.00 83.62 90 ALA A CA 1
ATOM 731 C C . ALA A 1 90 ? -7.554 -5.688 15.803 1.00 83.62 90 ALA A C 1
ATOM 733 O O . ALA A 1 90 ? -6.462 -6.240 15.913 1.00 83.62 90 ALA A O 1
ATOM 734 N N . ALA A 1 91 ? -7.692 -4.539 15.133 1.00 82.25 91 ALA A N 1
ATOM 735 C CA . ALA A 1 91 ? -6.584 -3.874 14.451 1.00 82.25 91 ALA A CA 1
ATOM 736 C C . ALA A 1 91 ? -5.468 -3.450 15.421 1.00 82.25 91 ALA A C 1
ATOM 738 O O . ALA A 1 91 ? -4.287 -3.647 15.132 1.00 82.25 91 ALA A O 1
ATOM 739 N N . LEU A 1 92 ? -5.819 -2.909 16.592 1.00 83.75 92 LEU A N 1
ATOM 740 C CA . LEU A 1 92 ? -4.845 -2.565 17.632 1.00 83.75 92 LEU A CA 1
ATOM 741 C C . LEU A 1 92 ? -4.093 -3.798 18.141 1.00 83.75 92 LEU A C 1
ATOM 743 O O . LEU A 1 92 ? -2.885 -3.728 18.369 1.00 83.75 92 LEU A O 1
ATOM 747 N N . GLN A 1 93 ? -4.785 -4.925 18.291 1.00 83.00 93 GLN A N 1
ATOM 748 C CA . GLN A 1 93 ? -4.176 -6.184 18.694 1.00 83.00 93 GLN A CA 1
ATOM 749 C C . GLN A 1 93 ? -3.215 -6.719 17.621 1.00 83.00 93 GLN A C 1
ATOM 751 O O . GLN A 1 93 ? -2.089 -7.082 17.965 1.00 83.00 93 GLN A O 1
ATOM 756 N N . CYS A 1 94 ? -3.594 -6.676 16.335 1.00 81.38 94 CYS A N 1
ATOM 757 C CA . CYS A 1 94 ? -2.692 -6.995 15.221 1.00 81.38 94 CYS A CA 1
ATOM 758 C C . CYS A 1 94 ? -1.415 -6.153 15.288 1.00 81.38 94 CYS A C 1
ATOM 760 O O . CYS A 1 94 ? -0.308 -6.686 15.276 1.00 81.38 94 CYS A O 1
ATOM 762 N N . LEU A 1 95 ? -1.568 -4.829 15.406 1.00 78.50 95 LEU A N 1
ATOM 763 C CA . LEU A 1 95 ? -0.446 -3.890 15.457 1.00 78.50 95 LEU A CA 1
ATOM 764 C C . LEU A 1 95 ? 0.456 -4.138 16.671 1.00 78.50 95 LEU A C 1
ATOM 766 O O . LEU A 1 95 ? 1.673 -3.985 16.580 1.00 78.50 95 LEU A O 1
ATOM 770 N N . ARG A 1 96 ? -0.124 -4.542 17.807 1.00 79.69 96 ARG A N 1
ATOM 771 C CA . ARG A 1 96 ? 0.621 -4.905 19.017 1.00 79.69 96 ARG A CA 1
ATOM 772 C C . ARG A 1 96 ? 1.482 -6.152 18.819 1.00 79.69 96 ARG A C 1
ATOM 774 O O . ARG A 1 96 ? 2.564 -6.224 19.398 1.00 79.69 96 ARG A O 1
ATOM 781 N N . GLU A 1 97 ? 1.003 -7.127 18.054 1.00 78.62 97 GLU A N 1
ATOM 782 C CA . GLU A 1 97 ? 1.724 -8.375 17.776 1.00 78.62 97 GLU A CA 1
ATOM 783 C C . GLU A 1 97 ? 2.762 -8.222 16.660 1.00 78.62 97 GLU A C 1
ATOM 785 O O . GLU A 1 97 ? 3.846 -8.794 16.751 1.00 78.62 97 GLU A O 1
ATOM 790 N N . GLU A 1 98 ? 2.473 -7.407 15.642 1.00 74.81 98 GLU A N 1
ATOM 791 C CA . GLU A 1 98 ? 3.403 -7.101 14.547 1.00 74.81 98 GLU A CA 1
ATOM 792 C C . GLU A 1 98 ? 4.532 -6.147 14.949 1.00 74.81 98 GLU A C 1
ATOM 794 O O . GLU A 1 98 ? 5.565 -6.093 14.276 1.00 74.81 98 GLU A O 1
ATOM 799 N N . ALA A 1 99 ? 4.372 -5.403 16.045 1.00 70.69 99 ALA A N 1
ATOM 800 C CA . ALA A 1 99 ? 5.433 -4.580 16.606 1.00 70.69 99 ALA A CA 1
ATOM 801 C C . ALA A 1 99 ? 6.577 -5.473 17.122 1.00 70.69 99 ALA A C 1
ATOM 803 O O . ALA A 1 99 ? 6.612 -5.882 18.283 1.00 70.69 99 ALA A O 1
ATOM 804 N N . SER A 1 100 ? 7.540 -5.749 16.239 1.00 56.34 100 SER A N 1
ATOM 805 C CA . SER A 1 100 ? 8.688 -6.642 16.445 1.00 56.34 100 SER A CA 1
ATOM 806 C C . SER A 1 100 ? 9.629 -6.222 17.577 1.00 56.34 100 SER A C 1
ATOM 808 O O . SER A 1 100 ? 10.520 -6.983 17.943 1.00 56.34 100 SER A O 1
ATOM 810 N N . ASP A 1 101 ? 9.459 -5.017 18.123 1.00 59.09 101 ASP A N 1
ATOM 811 C CA . ASP A 1 101 ? 10.375 -4.436 19.091 1.00 59.09 101 ASP A CA 1
ATOM 812 C C . ASP A 1 101 ? 9.606 -3.731 20.219 1.00 59.09 101 ASP A C 1
ATOM 814 O O . ASP A 1 101 ? 9.306 -2.540 20.176 1.00 59.09 101 ASP A O 1
ATOM 818 N N . LYS A 1 102 ? 9.292 -4.474 21.287 1.00 56.44 102 LYS A N 1
ATOM 819 C CA . LYS A 1 102 ? 8.765 -3.895 22.539 1.00 56.44 102 LYS A CA 1
ATOM 820 C C . LYS A 1 102 ? 9.820 -3.059 23.289 1.00 56.44 102 LYS A C 1
ATOM 822 O O . LYS A 1 102 ? 9.511 -2.514 24.345 1.00 56.44 102 LYS A O 1
ATOM 827 N N . SER A 1 103 ? 11.058 -2.988 22.779 1.00 54.59 103 SER A N 1
ATOM 828 C CA . SER A 1 103 ? 12.245 -2.543 23.520 1.00 54.59 103 SER A CA 1
ATOM 829 C C . SER A 1 103 ? 12.823 -1.179 23.114 1.00 54.59 103 SER A C 1
ATOM 831 O O . SER A 1 103 ? 13.664 -0.652 23.841 1.00 54.59 103 SER A O 1
ATOM 833 N N . ARG A 1 104 ? 12.390 -0.561 22.005 1.00 53.19 104 ARG A N 1
ATOM 834 C CA . ARG A 1 104 ? 12.967 0.711 21.534 1.00 53.19 104 ARG A CA 1
ATOM 835 C C . ARG A 1 104 ? 11.895 1.710 21.131 1.00 53.19 104 ARG A C 1
ATOM 837 O O . ARG A 1 104 ? 11.113 1.451 20.228 1.00 53.19 104 ARG A O 1
ATOM 844 N N . GLU A 1 105 ? 11.884 2.833 21.851 1.00 62.38 105 GLU A N 1
ATOM 845 C CA . GLU A 1 105 ? 11.235 4.103 21.500 1.00 62.38 105 GLU A CA 1
ATOM 846 C C . GLU A 1 105 ? 9.913 3.952 20.740 1.00 62.38 105 GLU A C 1
ATOM 848 O O . GLU A 1 105 ? 9.814 4.184 19.536 1.00 62.38 105 GLU A O 1
ATOM 853 N N . GLN A 1 106 ? 8.864 3.589 21.481 1.00 59.50 106 GLN A N 1
ATOM 854 C CA . GLN A 1 106 ? 7.494 3.706 20.991 1.00 59.50 106 GLN A CA 1
ATOM 855 C C . GLN A 1 106 ? 7.285 5.119 20.444 1.00 59.50 106 GLN A C 1
ATOM 857 O O . GLN A 1 106 ? 7.588 6.098 21.132 1.00 59.50 106 GLN A O 1
ATOM 862 N N . TRP A 1 107 ? 6.760 5.223 19.222 1.00 61.06 107 TRP A N 1
ATOM 863 C CA . TRP A 1 107 ? 6.416 6.505 18.620 1.00 61.06 107 TRP A CA 1
ATOM 864 C C . TRP A 1 107 ? 5.574 7.323 19.613 1.00 61.06 107 TRP A C 1
ATOM 866 O O . TRP A 1 107 ? 4.489 6.914 20.025 1.00 61.06 107 TRP A O 1
ATOM 876 N N . ARG A 1 108 ? 6.114 8.460 20.056 1.00 63.62 108 ARG A N 1
ATOM 877 C CA . ARG A 1 108 ? 5.407 9.440 20.887 1.00 63.62 108 ARG A CA 1
ATOM 878 C C . ARG A 1 108 ? 4.839 10.515 19.960 1.00 63.62 108 ARG A C 1
ATOM 880 O O . ARG A 1 108 ? 5.502 10.857 18.977 1.00 63.62 108 ARG A O 1
ATOM 887 N N . PRO A 1 109 ? 3.676 11.109 20.270 1.00 65.00 109 PRO A N 1
ATOM 888 C CA . PRO A 1 109 ? 3.224 12.314 19.589 1.00 65.00 109 PRO A CA 1
ATOM 889 C C . PRO A 1 109 ? 4.319 13.382 19.697 1.00 65.00 109 PRO A C 1
ATOM 891 O O . PRO A 1 109 ? 4.590 13.918 20.765 1.00 65.00 109 PRO A O 1
ATOM 894 N N . THR A 1 110 ? 5.007 13.651 18.589 1.00 67.38 110 THR A N 1
ATOM 895 C CA . THR A 1 110 ? 6.233 14.472 18.570 1.00 67.38 110 THR A CA 1
ATOM 896 C C . THR A 1 110 ? 5.961 15.977 18.664 1.00 67.38 110 THR A C 1
ATOM 898 O O . THR A 1 110 ? 6.894 16.769 18.578 1.00 67.38 110 THR A O 1
ATOM 901 N N . GLY A 1 111 ? 4.690 16.388 18.753 1.00 78.38 111 GLY A N 1
ATOM 902 C CA . GLY A 1 111 ? 4.261 17.784 18.595 1.00 78.38 111 GLY A CA 1
ATOM 903 C C . GLY A 1 111 ? 4.427 18.329 17.169 1.00 78.38 111 GLY A C 1
ATOM 904 O O . GLY A 1 111 ? 4.088 19.477 16.904 1.00 78.38 111 GLY A O 1
ATOM 905 N N . LYS A 1 112 ? 4.935 17.511 16.239 1.00 79.31 112 LYS A N 1
ATOM 906 C CA . LYS A 1 112 ? 5.170 17.880 14.842 1.00 79.31 112 LYS A CA 1
ATOM 907 C C . LYS A 1 112 ? 3.881 17.860 14.040 1.00 79.31 112 LYS A C 1
ATOM 909 O O . LYS A 1 112 ? 2.989 17.045 14.294 1.00 79.31 112 LYS A O 1
ATOM 914 N N . THR A 1 113 ? 3.825 18.704 13.018 1.00 83.44 113 THR A N 1
ATOM 915 C CA . THR A 1 113 ? 2.692 18.759 12.088 1.00 83.44 113 THR A CA 1
ATOM 916 C C . THR A 1 113 ? 2.538 17.435 11.333 1.00 83.44 113 THR A C 1
ATOM 918 O O . THR A 1 113 ? 3.517 16.722 11.100 1.00 83.44 113 THR A O 1
ATOM 921 N N . ALA A 1 114 ? 1.322 17.107 10.881 1.00 80.50 114 ALA A N 1
ATOM 922 C CA . ALA A 1 114 ? 1.069 15.885 10.104 1.00 80.50 114 ALA A CA 1
ATOM 923 C C . ALA A 1 114 ? 2.019 15.752 8.896 1.00 80.50 114 ALA A C 1
ATOM 925 O O . ALA A 1 114 ? 2.527 14.670 8.606 1.00 80.50 114 ALA A O 1
ATOM 926 N N . ARG A 1 115 ? 2.349 16.878 8.244 1.00 81.31 115 ARG A N 1
ATOM 927 C CA . ARG A 1 115 ? 3.291 16.936 7.115 1.00 81.31 115 ARG A CA 1
ATOM 928 C C . ARG A 1 115 ? 4.700 16.465 7.484 1.00 81.31 115 ARG A C 1
ATOM 930 O O . ARG A 1 115 ? 5.375 15.829 6.677 1.00 81.31 115 ARG A O 1
ATOM 937 N N . GLU A 1 116 ? 5.167 16.796 8.678 1.00 82.75 116 GLU A N 1
ATOM 938 C CA . GLU A 1 116 ? 6.490 16.393 9.155 1.00 82.75 116 GLU A CA 1
ATOM 939 C C . GLU A 1 116 ? 6.519 14.922 9.558 1.00 82.75 116 GLU A C 1
ATOM 941 O O . GLU A 1 116 ? 7.524 14.250 9.335 1.00 82.75 116 GLU A O 1
ATOM 946 N N . GLN A 1 117 ? 5.407 14.405 10.084 1.00 81.25 117 GLN A N 1
ATOM 947 C CA . GLN A 1 117 ? 5.279 12.996 10.451 1.00 81.25 117 GLN A CA 1
ATOM 948 C C . GLN A 1 117 ? 5.293 12.076 9.222 1.00 81.25 117 GLN A C 1
ATOM 950 O O . GLN A 1 117 ? 5.891 11.005 9.272 1.00 81.25 117 GLN A O 1
ATOM 955 N N . ILE A 1 118 ? 4.721 12.512 8.091 1.00 85.00 118 ILE A N 1
ATOM 956 C CA . ILE A 1 118 ? 4.737 11.739 6.834 1.00 85.00 118 ILE A CA 1
ATOM 957 C C . ILE A 1 118 ? 6.028 11.910 6.018 1.00 85.00 118 ILE A C 1
ATOM 959 O O . ILE A 1 118 ? 6.255 11.164 5.064 1.00 85.00 118 ILE A O 1
ATOM 963 N N . ARG A 1 119 ? 6.895 12.876 6.361 1.00 86.25 119 ARG A N 1
ATOM 964 C CA . ARG A 1 119 ? 8.123 13.171 5.599 1.00 86.25 119 ARG A CA 1
ATOM 965 C C . ARG A 1 119 ? 9.023 11.939 5.398 1.00 86.25 119 ARG A C 1
ATOM 967 O O . ARG A 1 119 ? 9.476 11.761 4.267 1.00 86.25 119 ARG A O 1
ATOM 974 N N . PRO A 1 120 ? 9.267 11.067 6.397 1.00 86.69 120 PRO A N 1
ATOM 975 C CA . PRO A 1 120 ? 10.071 9.859 6.195 1.00 86.69 120 PRO A CA 1
ATOM 976 C C . PRO A 1 120 ? 9.484 8.918 5.134 1.00 86.69 120 PRO A C 1
ATOM 978 O O . PRO A 1 120 ? 10.222 8.374 4.313 1.00 86.69 120 PRO A O 1
ATOM 981 N N . LEU A 1 121 ? 8.155 8.769 5.097 1.00 86.62 121 LEU A N 1
ATOM 982 C CA . LEU A 1 121 ? 7.469 7.934 4.109 1.00 86.62 121 LEU A CA 1
ATOM 983 C C . LEU A 1 121 ? 7.598 8.513 2.694 1.00 86.62 121 LEU A C 1
ATOM 985 O O . LEU A 1 121 ? 7.879 7.779 1.743 1.00 86.62 121 LEU A O 1
ATOM 989 N N . ILE A 1 122 ? 7.438 9.834 2.563 1.00 90.06 122 ILE A N 1
ATOM 990 C CA . ILE A 1 122 ? 7.633 10.542 1.293 1.00 90.06 122 ILE A CA 1
ATOM 991 C C . ILE A 1 122 ? 9.069 10.342 0.805 1.00 90.06 122 ILE A C 1
ATOM 993 O O . ILE A 1 122 ? 9.267 9.951 -0.342 1.00 90.06 122 ILE A O 1
ATOM 997 N N . MET A 1 123 ? 10.061 10.541 1.678 1.00 92.88 123 MET A N 1
ATOM 998 C CA . MET A 1 123 ? 11.475 10.375 1.325 1.00 92.88 123 MET A CA 1
ATOM 999 C C . MET A 1 123 ? 11.791 8.945 0.892 1.00 92.88 123 MET A C 1
ATOM 1001 O O . MET A 1 123 ? 12.393 8.755 -0.159 1.00 92.88 123 MET A O 1
ATOM 1005 N N . LYS A 1 124 ? 11.296 7.936 1.617 1.00 93.31 124 LYS A N 1
ATOM 1006 C CA . LYS A 1 124 ? 11.458 6.524 1.237 1.00 93.31 124 LYS A CA 1
ATOM 1007 C C . LYS A 1 124 ? 10.835 6.213 -0.127 1.00 93.31 124 LYS A C 1
ATOM 1009 O O . LYS A 1 124 ? 11.389 5.445 -0.908 1.00 93.31 124 LYS A O 1
ATOM 1014 N N . THR A 1 125 ? 9.682 6.808 -0.424 1.00 92.81 125 THR A N 1
ATOM 1015 C CA . THR A 1 125 ? 9.010 6.636 -1.721 1.00 92.81 125 THR A CA 1
ATOM 1016 C C . THR A 1 125 ? 9.798 7.300 -2.846 1.00 92.81 125 THR A C 1
ATOM 1018 O O . THR A 1 125 ? 9.956 6.706 -3.910 1.00 92.81 125 THR A O 1
ATOM 1021 N N . MET A 1 126 ? 10.316 8.508 -2.616 1.00 94.56 126 MET A N 1
ATOM 1022 C CA . MET A 1 126 ? 11.153 9.210 -3.590 1.00 94.56 126 MET A CA 1
ATOM 1023 C C . MET A 1 126 ? 12.463 8.468 -3.845 1.00 94.56 126 MET A C 1
ATOM 1025 O O . MET A 1 126 ? 12.826 8.283 -4.998 1.00 94.56 126 MET A O 1
ATOM 1029 N N . GLN A 1 127 ? 13.111 7.954 -2.800 1.00 96.06 127 GLN A N 1
ATOM 1030 C CA . GLN A 1 127 ? 14.334 7.165 -2.928 1.00 96.06 127 GLN A CA 1
ATOM 1031 C C . GLN A 1 127 ? 14.134 5.946 -3.839 1.00 96.06 127 GLN A C 1
ATOM 1033 O O . GLN A 1 127 ? 14.898 5.754 -4.778 1.00 96.06 127 GLN A O 1
ATOM 1038 N N . LYS A 1 128 ? 13.045 5.189 -3.650 1.00 94.19 128 LYS A N 1
ATOM 1039 C CA . LYS A 1 128 ? 12.698 4.064 -4.537 1.00 94.19 128 LYS A CA 1
ATOM 1040 C C . LYS A 1 128 ? 12.486 4.486 -5.993 1.00 94.19 128 LYS A C 1
ATOM 1042 O O . LYS A 1 128 ? 12.796 3.722 -6.902 1.00 94.19 128 LYS A O 1
ATOM 1047 N N . LYS A 1 129 ? 11.919 5.675 -6.225 1.00 95.38 129 LYS A N 1
ATOM 1048 C CA . LYS A 1 129 ? 11.748 6.210 -7.584 1.00 95.38 129 LYS A CA 1
ATOM 1049 C C . LYS A 1 129 ? 13.092 6.562 -8.213 1.00 95.38 129 LYS A C 1
ATOM 1051 O O . LYS A 1 129 ? 13.278 6.244 -9.380 1.00 95.38 129 LYS A O 1
ATOM 1056 N N . CYS A 1 130 ? 14.007 7.166 -7.455 1.00 95.94 130 CYS A N 1
ATOM 1057 C CA . CYS A 1 130 ? 15.364 7.433 -7.930 1.00 95.94 130 CYS A CA 1
ATOM 1058 C C . CYS A 1 130 ? 16.066 6.126 -8.315 1.00 95.94 130 CYS A C 1
ATOM 1060 O O . CYS A 1 130 ? 16.467 5.982 -9.459 1.00 95.94 130 CYS A O 1
ATOM 1062 N N . GLU A 1 131 ? 16.063 5.125 -7.430 1.00 96.62 131 GLU A N 1
ATOM 1063 C CA . GLU A 1 131 ? 16.669 3.812 -7.703 1.00 96.62 131 GLU A CA 1
ATOM 1064 C C . GLU A 1 131 ? 16.096 3.132 -8.957 1.00 96.62 131 GLU A C 1
ATOM 1066 O O . GLU A 1 131 ? 16.802 2.435 -9.683 1.00 96.62 131 GLU A O 1
ATOM 1071 N N . TYR A 1 132 ? 14.797 3.298 -9.211 1.00 97.31 132 TYR A N 1
ATOM 1072 C CA . TYR A 1 132 ? 14.167 2.784 -10.423 1.00 97.31 132 TYR A CA 1
ATOM 1073 C C . TYR A 1 132 ? 14.644 3.516 -11.681 1.00 97.31 132 TYR A C 1
ATOM 1075 O O . TYR A 1 132 ? 14.945 2.871 -12.684 1.00 97.31 132 TYR A O 1
ATOM 1083 N N . LEU A 1 133 ? 14.700 4.848 -11.632 1.00 97.94 133 LEU A N 1
ATOM 1084 C CA . LEU A 1 133 ? 15.159 5.662 -12.755 1.00 97.94 133 LEU A CA 1
ATOM 1085 C C . LEU A 1 133 ? 16.636 5.407 -13.059 1.00 97.94 133 LEU A C 1
ATOM 1087 O O . LEU A 1 133 ? 16.977 5.248 -14.225 1.00 97.94 133 LEU A O 1
ATOM 1091 N N . ASP A 1 134 ? 17.475 5.262 -12.036 1.00 97.69 134 ASP A N 1
ATOM 1092 C CA . ASP A 1 134 ? 18.894 4.930 -12.198 1.00 97.69 134 ASP A CA 1
ATOM 1093 C C . ASP A 1 134 ? 19.062 3.603 -12.953 1.00 97.69 134 ASP A C 1
ATOM 1095 O O . ASP A 1 134 ? 19.807 3.521 -13.928 1.00 97.69 134 ASP A O 1
ATOM 1099 N N . LYS A 1 135 ? 18.274 2.581 -12.592 1.00 97.38 135 LYS A N 1
ATOM 1100 C CA . LYS A 1 135 ? 18.257 1.295 -13.311 1.00 97.38 135 LYS A CA 1
ATOM 1101 C C . LYS A 1 135 ? 17.770 1.418 -14.754 1.00 97.38 135 LYS A C 1
ATOM 1103 O O . LYS A 1 135 ? 18.233 0.679 -15.620 1.00 97.38 135 LYS A O 1
ATOM 1108 N N . GLN A 1 136 ? 16.814 2.307 -15.032 1.00 96.50 136 GLN A N 1
ATOM 1109 C CA . GLN A 1 136 ? 16.370 2.552 -16.406 1.00 96.50 136 GLN A CA 1
ATOM 1110 C C . GLN A 1 136 ? 17.452 3.232 -17.243 1.00 96.50 136 GLN A C 1
ATOM 1112 O O . GLN A 1 136 ? 17.621 2.868 -18.405 1.00 96.50 136 GLN A O 1
ATOM 1117 N N . ILE A 1 137 ? 18.172 4.193 -16.661 1.00 97.38 137 ILE A N 1
ATOM 1118 C CA . ILE A 1 137 ? 19.286 4.876 -17.322 1.00 97.38 137 ILE A CA 1
ATOM 1119 C C . ILE A 1 137 ? 20.370 3.856 -17.663 1.00 97.38 137 ILE A C 1
ATOM 1121 O O . ILE A 1 137 ? 20.728 3.728 -18.830 1.00 97.38 137 ILE A O 1
ATOM 1125 N N . GLU A 1 138 ? 20.793 3.048 -16.691 1.00 97.69 138 GLU A N 1
ATOM 1126 C CA . GLU A 1 138 ? 21.797 1.999 -16.901 1.00 97.69 138 GLU A CA 1
ATOM 1127 C C . GLU A 1 138 ? 21.370 1.011 -18.003 1.00 97.69 138 GLU A C 1
ATOM 1129 O O . GLU A 1 138 ? 22.158 0.622 -18.867 1.00 97.69 138 GLU A O 1
ATOM 1134 N N . PHE A 1 139 ? 20.093 0.624 -18.028 1.00 97.06 139 PHE A N 1
ATOM 1135 C CA . PHE A 1 139 ? 19.560 -0.227 -19.090 1.00 97.06 139 PHE A CA 1
ATOM 1136 C C . PHE A 1 139 ? 19.644 0.437 -20.474 1.00 97.06 139 PHE A C 1
ATOM 1138 O O . PHE A 1 139 ? 20.036 -0.208 -21.449 1.00 97.06 139 PHE A O 1
ATOM 1145 N N . GLN A 1 140 ? 19.287 1.719 -20.575 1.00 96.12 140 GLN A N 1
ATOM 1146 C CA . GLN A 1 140 ? 19.341 2.466 -21.833 1.00 96.12 140 GLN A CA 1
ATOM 1147 C C . GLN A 1 140 ? 20.777 2.690 -22.309 1.00 96.12 140 GLN A C 1
ATOM 1149 O O . GLN A 1 140 ? 21.043 2.542 -23.501 1.00 96.12 140 GLN A O 1
ATOM 1154 N N . GLU A 1 141 ? 21.706 2.985 -21.403 1.00 97.00 141 GLU A N 1
ATOM 1155 C CA . GLU A 1 141 ? 23.133 3.117 -21.709 1.00 97.00 141 GLU A CA 1
ATOM 1156 C C . GLU A 1 141 ? 23.705 1.810 -22.268 1.00 97.00 141 GLU A C 1
ATOM 1158 O O . GLU A 1 141 ? 24.373 1.816 -23.303 1.00 97.00 141 GLU A O 1
ATOM 1163 N N . ASN A 1 142 ? 23.365 0.673 -21.655 1.00 96.12 142 ASN A N 1
ATOM 1164 C CA . ASN A 1 142 ? 23.760 -0.648 -22.147 1.00 96.12 142 ASN A CA 1
ATOM 1165 C C . ASN A 1 142 ? 23.157 -0.971 -23.524 1.00 96.12 142 ASN A C 1
ATOM 1167 O O . ASN A 1 142 ? 23.824 -1.537 -24.396 1.00 96.12 142 ASN A O 1
ATOM 1171 N N . LEU A 1 143 ? 21.895 -0.598 -23.751 1.00 94.81 143 LEU A N 1
ATOM 1172 C CA . LEU A 1 143 ? 21.254 -0.776 -25.052 1.00 94.81 143 LEU A CA 1
ATOM 1173 C C . LEU A 1 143 ? 21.938 0.079 -26.127 1.00 94.81 143 LEU A C 1
ATOM 1175 O O . LEU A 1 143 ? 22.220 -0.415 -27.219 1.00 94.81 143 LEU A O 1
ATOM 1179 N N . LEU A 1 144 ? 22.236 1.341 -25.812 1.00 95.69 144 LEU A N 1
ATOM 1180 C CA . LEU A 1 144 ? 22.930 2.259 -26.712 1.00 95.69 144 LEU A CA 1
ATOM 1181 C C . LEU A 1 144 ? 24.344 1.775 -27.032 1.00 95.69 144 LEU A C 1
ATOM 1183 O O . LEU A 1 144 ? 24.711 1.763 -28.206 1.00 95.69 144 LEU A O 1
ATOM 1187 N N . SER A 1 145 ? 25.104 1.307 -26.038 1.00 95.00 145 SER A N 1
ATOM 1188 C CA . SER A 1 145 ? 26.462 0.790 -26.260 1.00 95.00 145 SER A CA 1
ATOM 1189 C C . SER A 1 145 ? 26.476 -0.435 -27.179 1.00 95.00 145 SER A C 1
ATOM 1191 O O . SER A 1 145 ? 27.422 -0.631 -27.936 1.00 95.00 145 SER A O 1
ATOM 1193 N N . THR A 1 146 ? 25.397 -1.222 -27.177 1.00 93.44 146 THR A N 1
ATOM 1194 C CA . THR A 1 146 ? 25.253 -2.405 -28.035 1.00 93.44 146 THR A CA 1
ATOM 1195 C C . THR A 1 146 ? 24.786 -2.057 -29.452 1.00 93.44 146 THR A C 1
ATOM 1197 O O . THR A 1 146 ? 25.188 -2.705 -30.420 1.00 93.44 146 THR A O 1
ATOM 1200 N N . GLN A 1 147 ? 23.888 -1.080 -29.595 1.00 93.88 147 GLN A N 1
ATOM 1201 C CA . GLN A 1 147 ? 23.250 -0.758 -30.877 1.00 93.88 147 GLN A CA 1
ATOM 1202 C C . GLN A 1 147 ? 24.033 0.276 -31.694 1.00 93.88 147 GLN A C 1
ATOM 1204 O O . GLN A 1 147 ? 24.044 0.193 -32.921 1.00 93.88 147 GLN A O 1
ATOM 1209 N N . ALA A 1 148 ? 24.707 1.228 -31.043 1.00 94.00 148 ALA A N 1
ATOM 1210 C CA . ALA A 1 148 ? 25.458 2.274 -31.735 1.00 94.00 148 ALA A CA 1
ATOM 1211 C C . ALA A 1 148 ? 26.572 1.721 -32.649 1.00 94.00 148 ALA A C 1
ATOM 1213 O O . ALA A 1 148 ? 26.631 2.153 -33.800 1.00 94.00 148 ALA A O 1
ATOM 1214 N N . PRO A 1 149 ? 27.388 0.728 -32.236 1.00 94.75 149 PRO A N 1
ATOM 1215 C CA . PRO A 1 149 ? 28.406 0.152 -33.116 1.00 94.75 149 PRO A CA 1
ATOM 1216 C C . PRO A 1 149 ? 27.806 -0.506 -34.362 1.00 94.75 149 PRO A C 1
ATOM 1218 O O . PRO A 1 149 ? 28.285 -0.282 -35.466 1.00 94.75 149 PRO A O 1
ATOM 1221 N N . LYS A 1 150 ? 26.690 -1.234 -34.212 1.00 95.25 150 LYS A N 1
ATOM 1222 C CA . LYS A 1 150 ? 25.997 -1.878 -35.341 1.00 95.25 150 LYS A CA 1
ATOM 1223 C C . LYS A 1 150 ? 25.502 -0.863 -36.368 1.00 95.25 150 LYS A C 1
ATOM 1225 O O . LYS A 1 150 ? 25.537 -1.122 -37.566 1.00 95.25 150 LYS A O 1
ATOM 1230 N N . LEU A 1 151 ? 25.019 0.291 -35.906 1.00 93.75 151 LEU A N 1
ATOM 1231 C CA . LEU A 1 151 ? 24.606 1.373 -36.799 1.00 93.75 151 LEU A CA 1
ATOM 1232 C C . LEU A 1 151 ? 25.795 1.958 -37.560 1.00 93.75 151 LEU A C 1
ATOM 1234 O O . LEU A 1 151 ? 25.665 2.197 -38.758 1.00 93.75 151 LEU A O 1
ATOM 1238 N N . ILE A 1 152 ? 26.932 2.151 -36.888 1.00 94.50 152 ILE A N 1
ATOM 1239 C CA . ILE A 1 152 ? 28.166 2.632 -37.521 1.00 94.50 152 ILE A CA 1
ATOM 1240 C C . ILE A 1 152 ? 28.627 1.637 -38.596 1.00 94.50 152 ILE A C 1
ATOM 1242 O O . ILE A 1 152 ? 28.825 2.041 -39.737 1.00 94.50 152 ILE A O 1
ATOM 1246 N N . GLU A 1 153 ? 28.674 0.338 -38.290 1.00 95.50 153 GLU A N 1
ATOM 1247 C CA . GLU A 1 153 ? 29.043 -0.711 -39.256 1.00 95.50 153 GLU A CA 1
ATOM 1248 C C . GLU A 1 153 ? 28.138 -0.707 -40.502 1.00 95.50 153 GLU A C 1
ATOM 1250 O O . GLU A 1 153 ? 28.611 -0.795 -41.637 1.00 95.50 153 GLU A O 1
ATOM 1255 N N . ILE A 1 154 ? 26.820 -0.565 -40.317 1.00 94.81 154 ILE A N 1
ATOM 1256 C CA . ILE A 1 154 ? 25.867 -0.488 -41.434 1.00 94.81 154 ILE A CA 1
ATOM 1257 C C . ILE A 1 154 ? 26.083 0.789 -42.255 1.00 94.81 154 ILE A C 1
ATOM 1259 O O . ILE A 1 154 ? 25.989 0.751 -43.487 1.00 94.81 154 ILE A O 1
ATOM 1263 N N . GLN A 1 155 ? 26.356 1.920 -41.601 1.00 94.25 155 GLN A N 1
ATOM 1264 C CA . GLN A 1 155 ? 26.636 3.188 -42.278 1.00 94.25 155 GLN A CA 1
ATOM 1265 C C . GLN A 1 155 ? 27.918 3.110 -43.113 1.00 94.25 155 GLN A C 1
ATOM 1267 O O . GLN A 1 155 ? 27.916 3.543 -44.267 1.00 94.25 155 GLN A O 1
ATOM 1272 N N . GLU A 1 156 ? 28.978 2.511 -42.576 1.00 96.19 156 GLU A N 1
ATOM 1273 C CA . GLU A 1 156 ? 30.234 2.274 -43.292 1.00 96.19 156 GLU A CA 1
ATOM 1274 C C . GLU A 1 156 ? 30.021 1.353 -44.498 1.00 96.19 156 GLU A C 1
ATOM 1276 O O . GLU A 1 156 ? 30.375 1.711 -45.623 1.00 96.19 156 GLU A O 1
ATOM 1281 N N . ALA A 1 157 ? 29.343 0.216 -44.309 1.00 96.00 157 ALA A N 1
ATOM 1282 C CA . ALA A 1 157 ? 29.035 -0.713 -45.396 1.00 96.00 157 ALA A CA 1
ATOM 1283 C C . ALA A 1 157 ? 28.188 -0.056 -46.499 1.00 96.00 157 ALA A C 1
ATOM 1285 O O . ALA A 1 157 ? 28.448 -0.232 -47.691 1.00 96.00 157 ALA A O 1
ATOM 1286 N N . THR A 1 158 ? 27.190 0.742 -46.112 1.00 96.00 158 THR A N 1
ATOM 1287 C CA . THR A 1 158 ? 26.345 1.484 -47.058 1.00 96.00 158 THR A CA 1
ATOM 1288 C C . THR A 1 158 ? 27.162 2.505 -47.842 1.00 96.00 158 THR A C 1
ATOM 1290 O O . THR A 1 158 ? 26.984 2.625 -49.055 1.00 96.00 158 THR A O 1
ATOM 1293 N N . SER A 1 159 ? 28.079 3.208 -47.176 1.00 95.75 159 SER A N 1
ATOM 1294 C CA . SER A 1 159 ? 28.953 4.195 -47.817 1.00 95.75 159 SER A CA 1
ATOM 1295 C C . SER A 1 159 ? 29.878 3.522 -48.835 1.00 95.75 159 SER A C 1
ATOM 1297 O O . SER A 1 159 ? 29.938 3.953 -49.986 1.00 95.75 159 SER A O 1
ATOM 1299 N N . GLN A 1 160 ? 30.479 2.382 -48.479 1.00 96.25 160 GLN A N 1
ATOM 1300 C CA . GLN A 1 160 ? 31.305 1.597 -49.400 1.00 96.25 160 GLN A CA 1
ATOM 1301 C C . GLN A 1 160 ? 30.518 1.116 -50.628 1.00 96.25 160 GLN A C 1
ATOM 1303 O O . GLN A 1 160 ? 31.010 1.164 -51.756 1.00 96.25 160 GLN A O 1
ATOM 1308 N N . ILE A 1 161 ? 29.276 0.658 -50.435 1.00 96.12 161 ILE A N 1
ATOM 1309 C CA . ILE A 1 161 ? 28.402 0.244 -51.542 1.00 96.12 161 ILE A CA 1
ATOM 1310 C C . ILE A 1 161 ? 28.103 1.429 -52.469 1.00 96.12 161 ILE A C 1
ATOM 1312 O O . ILE A 1 161 ? 28.099 1.266 -53.691 1.00 96.12 161 ILE A O 1
ATOM 1316 N N . GLN A 1 162 ? 27.861 2.619 -51.914 1.00 95.75 162 GLN A N 1
ATOM 1317 C CA . GLN A 1 162 ? 27.614 3.826 -52.704 1.00 95.75 162 GLN A CA 1
ATOM 1318 C C . GLN A 1 162 ? 28.840 4.234 -53.529 1.00 95.75 162 GLN A C 1
ATOM 1320 O O . GLN A 1 162 ? 28.695 4.544 -54.714 1.00 95.75 162 GLN A O 1
ATOM 1325 N N . GLU A 1 163 ? 30.036 4.175 -52.945 1.00 96.62 163 GLU A N 1
ATOM 1326 C CA . GLU A 1 163 ? 31.291 4.442 -53.654 1.00 96.62 163 GLU A CA 1
ATOM 1327 C C . GLU A 1 163 ? 31.535 3.432 -54.778 1.00 96.62 163 GLU A C 1
ATOM 1329 O O . GLU A 1 163 ? 31.771 3.824 -55.923 1.00 96.62 163 GLU A O 1
ATOM 1334 N N . ASN A 1 164 ? 31.376 2.137 -54.491 1.00 95.12 164 ASN A N 1
ATOM 1335 C CA . ASN A 1 164 ? 31.520 1.076 -55.488 1.00 95.12 164 ASN A CA 1
ATOM 1336 C C . ASN A 1 164 ? 30.520 1.247 -56.638 1.00 95.12 164 ASN A C 1
ATOM 1338 O O . ASN A 1 164 ? 30.878 1.100 -57.806 1.00 95.12 164 ASN A O 1
ATOM 1342 N N . ARG A 1 165 ? 29.265 1.598 -56.329 1.00 96.00 165 ARG A N 1
ATOM 1343 C CA . ARG A 1 165 ? 28.242 1.875 -57.344 1.00 96.00 165 ARG A CA 1
ATOM 1344 C C . ARG A 1 165 ? 28.655 3.034 -58.244 1.00 96.00 165 ARG A C 1
ATOM 1346 O O . ARG A 1 165 ? 28.497 2.929 -59.458 1.00 96.00 165 ARG A O 1
ATOM 1353 N N . LYS A 1 166 ? 29.165 4.124 -57.665 1.00 96.44 166 LYS A N 1
ATOM 1354 C CA . LYS A 1 166 ? 29.641 5.284 -58.424 1.00 96.44 166 LYS A CA 1
ATOM 1355 C C . LYS A 1 166 ? 30.791 4.891 -59.351 1.00 96.44 166 LYS A C 1
ATOM 1357 O O . LYS A 1 166 ? 30.713 5.149 -60.546 1.00 96.44 166 LYS A O 1
ATOM 1362 N N . PHE A 1 167 ? 31.785 4.178 -58.825 1.00 96.31 167 PHE A N 1
ATOM 1363 C CA . PHE A 1 167 ? 32.915 3.682 -59.608 1.00 96.31 167 PHE A CA 1
ATOM 1364 C C . PHE A 1 167 ? 32.474 2.800 -60.788 1.00 96.31 167 PHE A C 1
ATOM 1366 O O . PHE A 1 167 ? 32.911 3.002 -61.919 1.00 96.31 167 PHE A O 1
ATOM 1373 N N . LEU A 1 168 ? 31.566 1.847 -60.552 1.00 95.44 168 LEU A N 1
ATOM 1374 C CA . LEU A 1 168 ? 31.047 0.972 -61.608 1.00 95.44 168 LEU A CA 1
ATOM 1375 C C . LEU A 1 168 ? 30.236 1.738 -62.662 1.00 95.44 168 LEU A C 1
ATOM 1377 O O . LEU A 1 168 ? 30.323 1.417 -63.848 1.00 95.44 168 LEU A O 1
ATOM 1381 N N . MET A 1 169 ? 29.461 2.748 -62.254 1.00 95.88 169 MET A N 1
ATOM 1382 C CA . MET A 1 169 ? 28.751 3.628 -63.189 1.00 95.88 169 MET A CA 1
ATOM 1383 C C . MET A 1 169 ? 29.726 4.408 -64.075 1.00 95.88 169 MET A C 1
ATOM 1385 O O . MET A 1 169 ? 29.527 4.452 -65.290 1.00 95.88 169 MET A O 1
ATOM 1389 N N . ASP A 1 170 ? 30.794 4.953 -63.493 1.00 95.38 170 ASP A N 1
ATOM 1390 C CA . ASP A 1 170 ? 31.829 5.678 -64.231 1.00 95.38 170 ASP A CA 1
ATOM 1391 C C . ASP A 1 170 ? 32.546 4.751 -65.233 1.00 95.38 170 ASP A C 1
ATOM 1393 O O . ASP A 1 170 ? 32.659 5.086 -66.412 1.00 95.38 170 ASP A O 1
ATOM 1397 N N . MET A 1 171 ? 32.931 3.538 -64.815 1.00 94.44 171 MET A N 1
ATOM 1398 C CA . MET A 1 171 ? 33.542 2.532 -65.700 1.00 94.44 171 MET A CA 1
ATOM 1399 C C . MET A 1 171 ? 32.612 2.091 -66.834 1.00 94.44 171 MET A C 1
ATOM 1401 O O . MET A 1 171 ? 33.042 1.959 -67.980 1.00 94.44 171 MET A O 1
ATOM 1405 N N . THR A 1 172 ? 31.326 1.884 -66.542 1.00 94.81 172 THR A N 1
ATOM 1406 C CA . THR A 1 172 ? 30.332 1.504 -67.560 1.00 94.81 172 THR A CA 1
ATOM 1407 C C . THR A 1 172 ? 30.201 2.590 -68.620 1.00 94.81 172 THR A C 1
ATOM 1409 O O . THR A 1 172 ? 30.129 2.277 -69.805 1.00 94.81 172 THR A O 1
ATOM 1412 N N . LYS A 1 173 ? 30.217 3.863 -68.210 1.00 95.25 173 LYS A N 1
ATOM 1413 C CA . LYS A 1 173 ? 30.173 4.998 -69.133 1.00 95.25 173 LYS A CA 1
ATOM 1414 C C . LYS A 1 173 ? 31.398 5.023 -70.048 1.00 95.25 173 LYS A C 1
ATOM 1416 O O . LYS A 1 173 ? 31.236 5.111 -71.259 1.00 95.25 173 LYS A O 1
ATOM 1421 N N . VAL A 1 174 ? 32.598 4.848 -69.488 1.00 94.75 174 VAL A N 1
ATOM 1422 C CA . VAL A 1 174 ? 33.843 4.761 -70.272 1.00 94.75 174 VAL A CA 1
ATOM 1423 C C . VAL A 1 174 ? 33.775 3.625 -71.297 1.00 94.75 174 VAL A C 1
ATOM 1425 O O . VAL A 1 174 ? 34.098 3.831 -72.464 1.00 94.75 174 VAL A O 1
ATOM 1428 N N . HIS A 1 175 ? 33.312 2.437 -70.899 1.00 91.44 175 HIS A N 1
ATOM 1429 C CA . HIS A 1 175 ? 33.166 1.309 -71.822 1.00 91.44 175 HIS A CA 1
ATOM 1430 C C . HIS A 1 175 ? 32.091 1.538 -72.891 1.00 91.44 175 HIS A C 1
ATOM 1432 O O . HIS A 1 175 ? 32.294 1.148 -74.037 1.00 91.44 175 HIS A O 1
ATOM 1438 N N . GLN A 1 176 ? 30.967 2.170 -72.545 1.00 94.00 176 GLN A N 1
ATOM 1439 C CA . GLN A 1 176 ? 29.930 2.537 -73.514 1.00 94.00 176 GLN A CA 1
ATOM 1440 C C . GLN A 1 176 ? 30.450 3.536 -74.547 1.00 94.00 176 GLN A C 1
ATOM 1442 O O . GLN A 1 176 ? 30.155 3.387 -75.731 1.00 94.00 176 GLN A O 1
ATOM 1447 N N . ASP A 1 177 ? 31.218 4.533 -74.113 1.00 93.44 177 ASP A N 1
ATOM 1448 C CA . ASP A 1 177 ? 31.805 5.530 -75.005 1.00 93.44 177 ASP A CA 1
ATOM 1449 C C . ASP A 1 177 ? 32.843 4.879 -75.939 1.00 93.44 177 ASP A C 1
ATOM 1451 O O . ASP A 1 177 ? 32.780 5.078 -77.151 1.00 93.44 177 ASP A O 1
ATOM 1455 N N . ALA A 1 178 ? 33.706 4.001 -75.411 1.00 91.06 178 ALA A N 1
ATOM 1456 C CA . ALA A 1 178 ? 34.662 3.234 -76.215 1.00 91.06 178 ALA A CA 1
ATOM 1457 C C . ALA A 1 178 ? 33.980 2.280 -77.216 1.00 91.06 178 ALA A C 1
ATOM 1459 O O . ALA A 1 178 ? 34.451 2.114 -78.339 1.00 91.06 178 ALA A O 1
ATOM 1460 N N . PHE A 1 179 ? 32.862 1.653 -76.830 1.00 91.94 179 PHE A N 1
ATOM 1461 C CA . PHE A 1 179 ? 32.103 0.775 -77.723 1.00 91.94 179 PHE A CA 1
ATOM 1462 C C . PHE A 1 179 ? 31.484 1.555 -78.888 1.00 91.94 179 PHE A C 1
ATOM 1464 O O . PHE A 1 179 ? 31.603 1.129 -80.032 1.00 91.94 179 PHE A O 1
ATOM 1471 N N . LYS A 1 180 ? 30.891 2.726 -78.614 1.00 93.19 180 LYS A N 1
ATOM 1472 C CA . LYS A 1 180 ? 30.364 3.620 -79.659 1.00 93.19 180 LYS A CA 1
ATOM 1473 C C . LYS A 1 180 ? 31.455 4.097 -80.616 1.00 93.19 180 LYS A C 1
ATOM 1475 O O . LYS A 1 180 ? 31.212 4.213 -81.812 1.00 93.19 180 LYS A O 1
ATOM 1480 N N . GLU A 1 181 ? 32.651 4.380 -80.102 1.00 92.12 181 GLU A N 1
ATOM 1481 C CA . GLU A 1 181 ? 33.796 4.763 -80.933 1.00 92.12 181 GLU A CA 1
ATOM 1482 C C . GLU A 1 181 ? 34.239 3.612 -81.850 1.00 92.12 181 GLU A C 1
ATOM 1484 O O . GLU A 1 181 ? 34.448 3.820 -83.045 1.00 92.12 181 GLU A O 1
ATOM 1489 N N . ALA A 1 182 ? 34.312 2.385 -81.327 1.00 88.50 182 ALA A N 1
ATOM 1490 C CA . ALA A 1 182 ? 34.627 1.200 -82.123 1.00 88.50 182 ALA A CA 1
ATOM 1491 C C . ALA A 1 182 ? 33.565 0.916 -83.201 1.00 88.50 182 ALA A C 1
ATOM 1493 O O . ALA A 1 182 ? 33.919 0.618 -84.340 1.00 88.50 182 ALA A O 1
ATOM 1494 N N . GLU A 1 183 ? 32.279 1.053 -82.866 1.00 89.88 183 GLU A N 1
ATOM 1495 C CA . GLU A 1 183 ? 31.161 0.901 -83.807 1.00 89.88 183 GLU A CA 1
ATOM 1496 C C . GLU A 1 183 ? 31.262 1.916 -84.958 1.00 89.88 183 GLU A C 1
ATOM 1498 O O . GLU A 1 183 ? 31.211 1.533 -86.127 1.00 89.88 183 GLU A O 1
ATOM 1503 N N . ALA A 1 184 ? 31.541 3.187 -84.650 1.00 89.81 184 ALA A N 1
ATOM 1504 C CA . ALA A 1 184 ? 31.757 4.219 -85.663 1.00 89.81 184 ALA A CA 1
ATOM 1505 C C . ALA A 1 184 ? 32.960 3.916 -86.579 1.00 89.81 184 ALA A C 1
ATOM 1507 O O . ALA A 1 184 ? 32.899 4.150 -87.788 1.00 89.81 184 ALA A O 1
ATOM 1508 N N . LEU A 1 185 ? 34.056 3.378 -86.032 1.00 88.62 185 LEU A N 1
ATOM 1509 C CA . LEU A 1 185 ? 35.221 2.968 -86.826 1.00 88.62 185 LEU A CA 1
ATOM 1510 C C . LEU A 1 185 ? 34.908 1.779 -87.745 1.00 88.62 185 LEU A C 1
ATOM 1512 O O . LEU A 1 185 ? 35.371 1.763 -88.888 1.00 88.62 185 LEU A O 1
ATOM 1516 N N . CYS A 1 186 ? 34.113 0.812 -87.282 1.00 85.62 186 CYS A N 1
ATOM 1517 C CA . CYS A 1 186 ? 33.639 -0.299 -88.106 1.00 85.62 186 CYS A CA 1
ATOM 1518 C C . CYS A 1 186 ? 32.774 0.192 -89.272 1.00 85.62 186 CYS A C 1
ATOM 1520 O O . CYS A 1 186 ? 33.046 -0.188 -90.408 1.00 85.62 186 CYS A O 1
ATOM 1522 N N . GLU A 1 187 ? 31.824 1.101 -89.035 1.00 87.06 187 GLU A N 1
ATOM 1523 C CA . GLU A 1 187 ? 31.008 1.686 -90.111 1.00 87.06 187 GLU A CA 1
ATOM 1524 C C . GLU A 1 187 ? 31.857 2.414 -91.168 1.00 87.06 187 GLU A C 1
ATOM 1526 O O . GLU A 1 187 ? 31.579 2.345 -92.369 1.00 87.06 187 GLU A O 1
ATOM 1531 N N . ILE A 1 188 ? 32.904 3.131 -90.742 1.00 86.62 188 ILE A N 1
ATOM 1532 C CA . ILE A 1 188 ? 33.843 3.793 -91.661 1.00 86.62 188 ILE A CA 1
ATOM 1533 C C . ILE A 1 188 ? 34.608 2.752 -92.482 1.00 86.62 188 ILE A C 1
ATOM 1535 O O . ILE A 1 188 ? 34.763 2.921 -93.693 1.00 86.62 188 ILE A O 1
ATOM 1539 N N . ALA A 1 189 ? 35.079 1.680 -91.842 1.00 83.38 189 ALA A N 1
ATOM 1540 C CA . ALA A 1 189 ? 35.804 0.609 -92.512 1.00 83.38 189 ALA A CA 1
ATOM 1541 C C . ALA A 1 189 ? 34.923 -0.129 -93.533 1.00 83.38 189 ALA A C 1
ATOM 1543 O O . ALA A 1 189 ? 35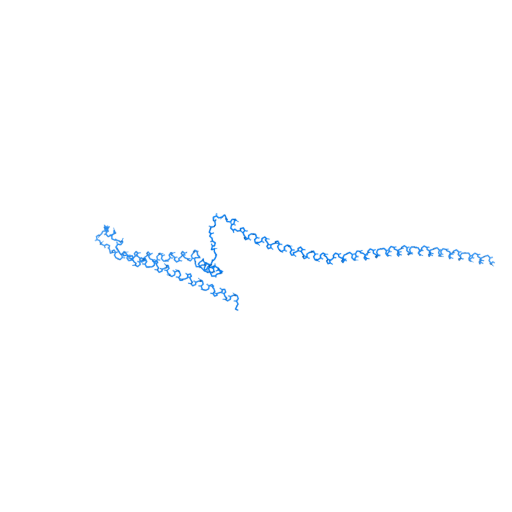.380 -0.394 -94.643 1.00 83.38 189 ALA A O 1
ATOM 1544 N N . GLU A 1 190 ? 33.661 -0.404 -93.197 1.00 85.75 190 GLU A N 1
ATOM 1545 C CA . GLU A 1 190 ? 32.683 -1.016 -94.103 1.00 85.75 190 GLU A CA 1
ATOM 1546 C C . GLU A 1 190 ? 32.430 -0.133 -95.331 1.00 85.75 190 GLU A C 1
ATOM 1548 O O . GLU A 1 190 ? 32.617 -0.593 -96.459 1.00 85.75 190 GLU A O 1
ATOM 1553 N N . LYS A 1 191 ? 32.142 1.163 -95.135 1.00 86.06 191 LYS A N 1
ATOM 1554 C CA . LYS A 1 191 ? 31.963 2.129 -96.239 1.00 86.06 191 LYS A CA 1
ATOM 1555 C C . LYS A 1 191 ? 33.207 2.262 -97.117 1.00 86.06 191 LYS A C 1
ATOM 1557 O O . LYS A 1 191 ? 33.100 2.363 -98.339 1.00 86.06 191 LYS A O 1
ATOM 1562 N N . ALA A 1 192 ? 34.398 2.263 -96.517 1.00 81.00 192 ALA A N 1
ATOM 1563 C CA . ALA A 1 192 ? 35.650 2.300 -97.268 1.00 81.00 192 ALA A CA 1
ATOM 1564 C C . ALA A 1 192 ? 35.827 1.039 -98.129 1.00 81.00 192 ALA A C 1
ATOM 1566 O O . ALA A 1 192 ? 36.266 1.128 -99.276 1.00 81.00 192 ALA A O 1
ATOM 1567 N N . ASN A 1 193 ? 35.450 -0.128 -97.605 1.00 82.38 193 ASN A N 1
ATOM 1568 C CA . ASN A 1 193 ? 35.535 -1.396 -98.324 1.00 82.38 193 ASN A CA 1
ATOM 1569 C C . ASN A 1 193 ? 34.516 -1.466 -99.482 1.00 82.38 193 ASN A C 1
ATOM 1571 O O . ASN A 1 193 ? 34.853 -1.915 -100.577 1.00 82.38 193 ASN A O 1
ATOM 1575 N N . GLU A 1 194 ? 33.300 -0.949 -99.287 1.00 83.75 194 GLU A N 1
ATOM 1576 C CA . GLU A 1 194 ? 32.295 -0.782 -100.349 1.00 83.75 194 GLU A CA 1
ATOM 1577 C C . GLU A 1 194 ? 32.776 0.159 -101.469 1.00 83.75 194 GLU A C 1
ATOM 1579 O O . GLU A 1 194 ? 32.631 -0.154 -102.654 1.00 83.75 194 GLU A O 1
ATOM 1584 N N . MET A 1 195 ? 33.419 1.281 -101.122 1.00 78.38 195 MET A N 1
ATOM 1585 C CA . MET A 1 195 ? 34.031 2.187 -102.105 1.00 78.38 195 MET A CA 1
ATOM 1586 C C . MET A 1 195 ? 35.159 1.517 -102.900 1.00 78.38 195 MET A C 1
ATOM 1588 O O . MET A 1 195 ? 35.268 1.704 -104.109 1.00 78.38 195 MET A O 1
ATOM 1592 N N . ILE A 1 196 ? 36.006 0.722 -102.243 1.00 77.94 196 ILE A N 1
ATOM 1593 C CA . ILE A 1 196 ? 37.081 -0.019 -102.921 1.00 77.94 196 ILE A CA 1
ATOM 1594 C C . ILE A 1 196 ? 36.505 -1.049 -103.898 1.00 77.94 196 ILE A C 1
ATOM 1596 O O . ILE A 1 196 ? 37.024 -1.196 -105.005 1.00 77.94 196 ILE A O 1
ATOM 1600 N N . ASN A 1 197 ? 35.436 -1.746 -103.510 1.00 75.94 197 ASN A N 1
ATOM 1601 C CA . ASN A 1 197 ? 34.796 -2.741 -104.367 1.00 75.94 197 ASN A CA 1
ATOM 1602 C C . ASN A 1 197 ? 34.088 -2.101 -105.571 1.00 75.94 197 ASN A C 1
ATOM 1604 O O . ASN A 1 197 ? 34.231 -2.603 -106.679 1.00 75.94 197 ASN A O 1
ATOM 1608 N N . THR A 1 198 ? 33.429 -0.953 -105.394 1.00 75.88 198 THR A N 1
ATOM 1609 C CA . THR A 1 198 ? 32.795 -0.203 -106.499 1.00 75.88 198 THR A CA 1
ATOM 1610 C C . THR A 1 198 ? 33.794 0.457 -107.456 1.00 75.88 198 THR A C 1
ATOM 1612 O O . THR A 1 198 ? 33.460 0.682 -108.610 1.00 75.88 198 THR A O 1
ATOM 1615 N N . MET A 1 199 ? 35.030 0.738 -107.027 1.00 69.00 199 MET A N 1
ATOM 1616 C CA . MET A 1 199 ? 36.115 1.198 -107.915 1.00 69.00 199 MET A CA 1
ATOM 1617 C C . MET A 1 199 ? 36.806 0.066 -108.699 1.00 69.00 199 MET A C 1
ATOM 1619 O O . MET A 1 199 ? 37.647 0.347 -109.555 1.00 69.00 199 MET A O 1
ATOM 1623 N N . ARG A 1 200 ? 36.520 -1.202 -108.378 1.00 61.22 200 ARG A N 1
ATOM 1624 C CA . ARG A 1 200 ? 37.104 -2.385 -109.036 1.00 61.22 200 ARG A CA 1
ATOM 1625 C C . ARG A 1 200 ? 36.222 -2.989 -110.133 1.00 61.22 200 ARG A C 1
ATOM 1627 O O . ARG A 1 200 ? 36.739 -3.812 -110.888 1.00 61.22 200 ARG A O 1
ATOM 1634 N N . GLU A 1 201 ? 34.948 -2.613 -110.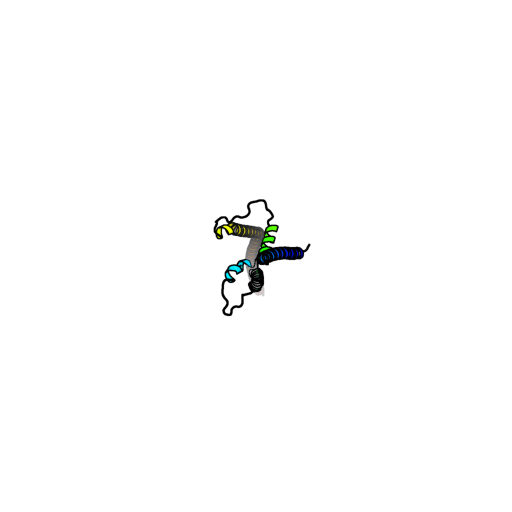192 1.00 52.41 201 GLU A N 1
ATOM 1635 C CA . GLU A 1 201 ? 34.001 -2.944 -111.272 1.00 52.41 201 GLU A CA 1
ATOM 1636 C C . GLU A 1 201 ? 34.068 -1.910 -112.405 1.00 52.41 201 GLU A C 1
ATOM 1638 O O . GLU A 1 201 ? 33.965 -2.335 -113.579 1.00 52.41 201 GLU A O 1
#

Radius of gyration: 52.95 Å; chains: 1; bounding box: 92×42×162 Å

Secondary structure (DSSP, 8-state):
--HHHHHHHHHHHHHHHHHHHHHHHHHHHHHHHHH--GGGGHHHHTS--TTSPPP-HHHHHHHHHHHHHHHHHHHHHHHHHHTTHHHHHHHHHHHHHH---TTS------S--HHHHHHHHHHHHHHHHHHHHHHHHHHHHHHHHHHHHHHHHHHHHHHHHHHHHH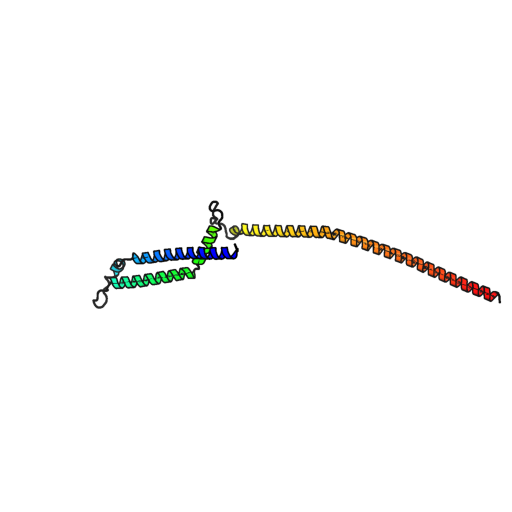HHHHHHHHHHHHHHHHHHHHHHHHHHHHHHHHTT-